Protein AF-A0A848WYS4-F1 (afdb_monomer_lite)

Radius of gyration: 28.56 Å; chains: 1; bounding box: 86×36×83 Å

Secondary structure (DSSP, 8-state):
-HHHHHHHHHHHHHHHHHHHHHHHHHHHHHHHHTT-SSS---GGGGGGGGGHHHHHHHHHHHHHHHHHHHHHHHHHHHHHTGGGS-HHHHHHHHHHHHIIIII-HHHHHHHHHHHHHHHHHHHHHHHHHHHHHHHHS-----HHHHHHHHHHHHHHHHHHHHHHHHHHHHHHHHHHHHHHHHHHHHHHHHHH---GGGTTHHHHTTTTTS----

Sequence (214 aa):
MESLRTETIEDVKILSQLNRLKITLVTGTAAVAFGLAPSTPVGDLSPLMLCLAPLVCLYCDCQYYHHLAKIFARAAFFRRFSDSMTDVQVAYEKFMREVRMSISPKLFSFETTAQLGSSVVLSIFVPLLGIPYMYLGQSQLSGRDKIWVAGILLGAVILGLVLTLTYFSKYSSSLKMLRDAESQRIGADSTVAVPESKSEEFANSNAESGEKAE

pLDDT: mean 84.67, std 12.65, range [50.59, 97.69]

Structure (mmCIF, N/CA/C/O backbone):
data_AF-A0A848WYS4-F1
#
_entry.id   AF-A0A848WYS4-F1
#
loop_
_atom_site.group_PDB
_atom_site.id
_atom_site.type_symbol
_atom_site.label_atom_id
_atom_site.label_alt_id
_atom_site.label_comp_id
_atom_site.label_asym_id
_atom_site.label_entity_id
_atom_site.label_seq_id
_atom_site.pdbx_PDB_ins_code
_atom_site.Cartn_x
_atom_site.Cartn_y
_atom_site.Cartn_z
_atom_site.occupancy
_atom_site.B_iso_or_equiv
_atom_site.auth_seq_id
_atom_site.auth_comp_id
_atom_site.auth_asym_id
_atom_site.auth_atom_id
_atom_site.pdbx_PDB_model_num
ATOM 1 N N . MET A 1 1 ? -6.657 9.517 29.288 1.00 69.62 1 MET A N 1
ATOM 2 C CA . MET A 1 1 ? -7.348 9.072 28.053 1.00 69.62 1 MET A CA 1
ATOM 3 C C . MET A 1 1 ? -7.048 9.934 26.837 1.00 69.62 1 MET A C 1
ATOM 5 O O . MET A 1 1 ? -6.952 9.390 25.745 1.00 69.62 1 MET A O 1
ATOM 9 N N . GLU A 1 2 ? -6.842 11.240 27.014 1.00 83.31 2 GLU A N 1
ATOM 10 C CA . GLU A 1 2 ? -6.391 12.131 25.936 1.00 83.31 2 GLU A CA 1
ATOM 11 C C . GLU A 1 2 ? -5.136 11.612 25.230 1.00 83.31 2 GLU A C 1
ATOM 13 O O . GLU A 1 2 ? -5.122 11.595 24.009 1.00 83.31 2 GLU A O 1
ATOM 18 N N . SER A 1 3 ? -4.166 11.061 25.972 1.00 84.62 3 SER A N 1
ATOM 19 C CA . SER A 1 3 ? -2.960 10.447 25.391 1.00 84.62 3 SER A CA 1
ATOM 20 C C . SER A 1 3 ? -3.270 9.403 24.302 1.00 84.62 3 SER A C 1
ATOM 22 O O . SER A 1 3 ? -2.818 9.529 23.172 1.00 84.62 3 SER A O 1
ATOM 24 N N . LEU A 1 4 ? -4.144 8.427 24.580 1.00 82.69 4 LEU A N 1
ATOM 25 C CA . LEU A 1 4 ? -4.500 7.372 23.617 1.00 82.69 4 LEU A CA 1
ATOM 26 C C . LEU A 1 4 ? -5.301 7.902 22.416 1.00 82.69 4 LEU A C 1
ATOM 28 O O . LEU A 1 4 ? -5.176 7.389 21.299 1.00 82.69 4 LEU A O 1
ATOM 32 N N . ARG A 1 5 ? -6.128 8.932 22.637 1.00 84.31 5 ARG A N 1
ATOM 33 C CA . ARG A 1 5 ? -6.828 9.630 21.552 1.00 84.31 5 ARG A CA 1
ATOM 34 C C . ARG A 1 5 ? -5.819 10.330 20.645 1.00 84.31 5 ARG A C 1
ATOM 36 O O . ARG A 1 5 ? -5.905 10.170 19.431 1.00 84.31 5 ARG A O 1
ATOM 43 N N . THR A 1 6 ? -4.869 11.056 21.227 1.00 92.94 6 THR A N 1
ATOM 44 C CA . THR A 1 6 ? -3.788 11.731 20.504 1.00 92.94 6 THR A CA 1
ATOM 45 C C . THR A 1 6 ? -2.965 10.729 19.706 1.00 92.94 6 THR A C 1
ATOM 47 O O . THR A 1 6 ? -2.830 10.902 18.501 1.00 92.94 6 THR A O 1
ATOM 50 N N . GLU A 1 7 ? -2.546 9.619 20.314 1.00 90.88 7 GLU A N 1
ATOM 51 C CA . GLU A 1 7 ? -1.817 8.556 19.614 1.00 90.88 7 GLU A CA 1
ATOM 52 C C . GLU A 1 7 ? -2.599 7.972 18.424 1.00 90.88 7 GLU A C 1
ATOM 54 O O . GLU A 1 7 ? -2.028 7.653 17.382 1.00 90.88 7 GLU A O 1
ATOM 59 N N . THR A 1 8 ? -3.919 7.817 18.557 1.00 90.50 8 THR A N 1
ATOM 60 C CA . THR A 1 8 ? -4.765 7.311 17.463 1.00 90.50 8 THR A CA 1
ATOM 61 C C . THR A 1 8 ? -4.880 8.332 16.333 1.00 90.50 8 THR A C 1
ATOM 63 O O . THR A 1 8 ? -4.797 7.964 15.163 1.00 90.50 8 THR A O 1
ATOM 66 N N . ILE A 1 9 ? -5.033 9.616 16.668 1.00 93.62 9 ILE A N 1
ATOM 67 C CA . ILE A 1 9 ? -5.040 10.712 15.689 1.00 93.62 9 ILE A CA 1
ATOM 68 C C . ILE A 1 9 ? -3.693 10.780 14.956 1.00 93.62 9 ILE A C 1
ATOM 70 O O . ILE A 1 9 ? -3.668 10.953 13.736 1.00 93.62 9 ILE A O 1
ATOM 74 N N . GLU A 1 10 ? -2.584 10.610 15.674 1.00 95.69 10 GLU A N 1
ATOM 75 C CA . GLU A 1 10 ? -1.240 10.570 15.098 1.00 95.69 10 GLU A CA 1
ATOM 76 C C . GLU A 1 10 ? -1.059 9.391 14.142 1.00 95.69 10 GLU A C 1
ATOM 78 O O . GLU A 1 10 ? -0.611 9.601 13.016 1.00 95.69 10 GLU A O 1
ATOM 83 N N . ASP A 1 11 ? -1.472 8.178 14.518 1.00 95.50 11 ASP A N 1
ATOM 84 C CA . ASP A 1 11 ? -1.374 7.024 13.619 1.00 95.50 11 ASP A CA 1
ATOM 85 C C . ASP A 1 11 ? -2.225 7.222 12.350 1.00 95.50 11 ASP A C 1
ATOM 87 O O . ASP A 1 11 ? -1.737 6.971 11.250 1.00 95.50 11 ASP A O 1
ATOM 91 N N . VAL A 1 12 ? -3.450 7.756 12.450 1.00 94.56 12 VAL A N 1
ATOM 92 C CA . VAL A 1 12 ? -4.284 8.067 11.267 1.00 94.56 12 VAL A CA 1
ATOM 93 C C . VAL A 1 12 ? -3.626 9.123 10.371 1.00 94.56 12 VAL A C 1
ATOM 95 O O . VAL A 1 12 ? -3.651 9.013 9.141 1.00 94.56 12 VAL A O 1
ATOM 98 N N . LYS A 1 13 ? -2.988 10.137 10.966 1.00 96.62 13 LYS A N 1
ATOM 99 C CA . LYS A 1 13 ? -2.216 11.138 10.220 1.00 96.62 13 LYS A CA 1
ATOM 100 C C . LYS A 1 13 ? -1.044 10.489 9.479 1.00 96.62 13 LYS A C 1
ATOM 102 O O . LYS A 1 13 ? -0.835 10.805 8.306 1.00 96.62 13 LYS A O 1
ATOM 107 N N . ILE A 1 14 ? -0.328 9.567 10.125 1.00 97.06 14 ILE A N 1
ATOM 108 C CA . ILE A 1 14 ? 0.778 8.817 9.518 1.00 97.06 14 ILE A CA 1
ATOM 109 C C . ILE A 1 14 ? 0.280 7.960 8.347 1.00 97.06 14 ILE A C 1
ATOM 111 O O . ILE A 1 14 ? 0.898 7.988 7.285 1.00 97.06 14 ILE A O 1
ATOM 115 N N . LEU A 1 15 ? -0.861 7.270 8.473 1.00 95.56 15 LEU A N 1
ATOM 116 C CA . LEU A 1 15 ? -1.443 6.478 7.375 1.00 95.56 15 LEU A CA 1
ATOM 117 C C . LEU A 1 15 ? -1.696 7.333 6.120 1.00 95.56 15 LEU A C 1
ATOM 119 O O . LEU A 1 15 ? -1.310 6.957 5.012 1.00 95.56 15 LEU A O 1
ATOM 123 N N . SER A 1 16 ? -2.275 8.526 6.290 1.00 95.31 16 SER A N 1
ATOM 124 C CA . SER A 1 16 ? -2.499 9.470 5.184 1.00 95.31 16 SER A CA 1
ATOM 125 C C . SER A 1 16 ? -1.186 9.972 4.565 1.00 95.31 16 SER A C 1
ATOM 127 O O . SER A 1 16 ? -1.057 10.062 3.339 1.00 95.31 16 SER A O 1
ATOM 129 N N . GLN A 1 17 ? -0.179 10.255 5.397 1.00 97.31 17 GLN A N 1
ATOM 130 C CA . GLN A 1 17 ? 1.151 10.661 4.937 1.00 97.31 17 GLN A CA 1
ATOM 131 C C . GLN A 1 17 ? 1.865 9.547 4.162 1.00 97.31 17 GLN A C 1
ATOM 133 O O . GLN A 1 17 ? 2.463 9.836 3.128 1.00 97.31 17 GLN A O 1
ATOM 138 N N . LEU A 1 18 ? 1.759 8.289 4.599 1.00 96.69 18 LEU A N 1
ATOM 139 C CA . LEU A 1 18 ? 2.347 7.134 3.915 1.00 96.69 18 LEU A CA 1
ATOM 140 C C . LEU A 1 18 ? 1.779 6.951 2.505 1.00 96.69 18 LEU A C 1
ATOM 142 O O . LEU A 1 18 ? 2.536 6.679 1.576 1.00 96.69 18 LEU A O 1
ATOM 146 N N . ASN A 1 19 ? 0.476 7.165 2.313 1.00 95.62 19 ASN A N 1
ATOM 147 C CA . ASN A 1 19 ? -0.144 7.056 0.989 1.00 95.62 19 ASN A CA 1
ATOM 148 C C . ASN A 1 19 ? 0.343 8.152 0.036 1.00 95.62 19 ASN A C 1
ATOM 150 O O . ASN A 1 19 ? 0.659 7.874 -1.121 1.00 95.62 19 ASN A O 1
ATOM 154 N N . ARG A 1 20 ? 0.478 9.388 0.530 1.00 96.81 20 ARG A N 1
ATOM 155 C CA . ARG A 1 20 ? 1.081 10.484 -0.245 1.00 96.81 20 ARG A CA 1
ATOM 156 C C . ARG A 1 20 ? 2.543 10.193 -0.570 1.00 96.81 20 ARG A C 1
ATOM 158 O O . ARG A 1 20 ? 2.953 10.363 -1.712 1.00 96.81 20 ARG A O 1
ATOM 165 N N . LEU A 1 21 ? 3.305 9.715 0.413 1.00 97.69 21 LEU A N 1
ATOM 166 C CA . LEU A 1 21 ? 4.714 9.372 0.251 1.00 97.69 21 LEU A CA 1
ATOM 167 C C . LEU A 1 21 ? 4.906 8.265 -0.790 1.00 97.69 21 LEU A C 1
ATOM 169 O O . LEU A 1 21 ? 5.778 8.400 -1.641 1.00 97.69 21 LEU A O 1
ATOM 173 N N . LYS A 1 22 ? 4.065 7.222 -0.777 1.00 97.50 22 LYS A N 1
ATOM 174 C CA . LYS A 1 22 ? 4.078 6.150 -1.783 1.00 97.50 22 LYS A CA 1
ATOM 175 C C . LYS A 1 22 ? 3.971 6.724 -3.193 1.00 97.50 22 LYS A C 1
ATOM 177 O O . LYS A 1 22 ? 4.814 6.429 -4.034 1.00 97.50 22 LYS A O 1
ATOM 182 N N . ILE A 1 23 ? 2.966 7.570 -3.435 1.00 97.19 23 ILE A N 1
ATOM 183 C CA . ILE A 1 23 ? 2.759 8.188 -4.750 1.00 97.19 23 ILE A CA 1
ATOM 184 C C . ILE A 1 23 ? 3.972 9.043 -5.120 1.00 97.19 23 ILE A C 1
ATOM 186 O O . ILE A 1 23 ? 4.514 8.850 -6.199 1.00 97.19 23 ILE A O 1
ATOM 190 N N . THR A 1 24 ? 4.444 9.919 -4.228 1.00 97.44 24 THR A N 1
ATOM 191 C CA . THR A 1 24 ? 5.602 10.794 -4.481 1.00 97.44 24 THR A CA 1
ATOM 192 C C . THR A 1 24 ? 6.880 10.017 -4.800 1.00 97.44 24 THR A C 1
ATOM 194 O O . THR A 1 24 ? 7.620 10.390 -5.706 1.00 97.44 24 THR A O 1
ATOM 197 N N . LEU A 1 2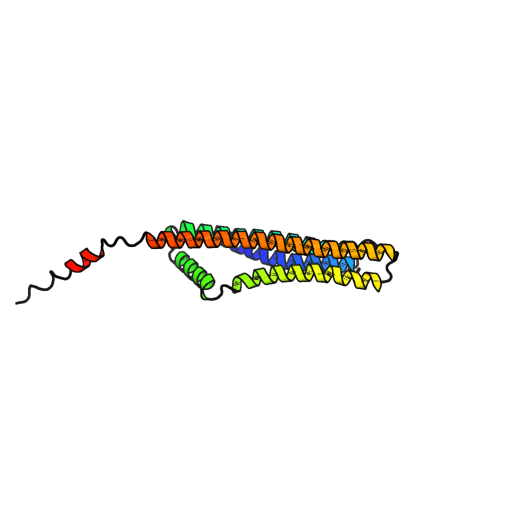5 ? 7.162 8.934 -4.075 1.00 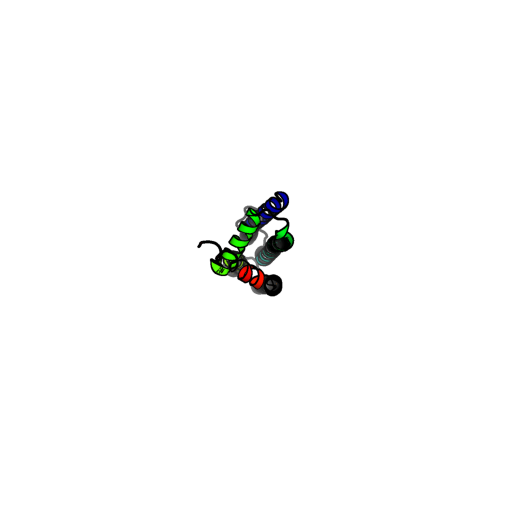97.38 25 LEU A N 1
ATOM 198 C CA . LEU A 1 25 ? 8.357 8.122 -4.305 1.00 97.38 25 LEU A CA 1
ATOM 199 C C . LEU A 1 25 ? 8.257 7.331 -5.613 1.00 97.38 25 LEU A C 1
ATOM 201 O O . LEU A 1 25 ? 9.227 7.260 -6.369 1.00 97.38 25 LEU A O 1
ATOM 205 N N . VAL A 1 26 ? 7.090 6.762 -5.919 1.00 96.94 26 VAL A N 1
ATOM 206 C CA . VAL A 1 26 ? 6.879 6.024 -7.171 1.00 96.94 26 VAL A CA 1
ATOM 207 C C . VAL A 1 26 ? 6.904 6.963 -8.382 1.00 96.94 26 VAL A C 1
ATOM 209 O O . VAL A 1 26 ? 7.537 6.653 -9.387 1.00 96.94 26 VAL A O 1
ATOM 212 N N . THR A 1 27 ? 6.282 8.141 -8.303 1.00 95.94 27 THR A N 1
ATOM 213 C CA . THR A 1 27 ? 6.346 9.128 -9.392 1.00 95.94 27 THR A CA 1
ATOM 214 C C . THR A 1 27 ? 7.742 9.718 -9.535 1.00 95.94 27 THR A C 1
ATOM 216 O O . THR A 1 27 ? 8.193 9.910 -10.659 1.00 95.94 27 THR A O 1
ATOM 219 N N . GLY A 1 28 ? 8.458 9.945 -8.431 1.00 94.69 28 GLY A N 1
ATOM 220 C CA . GLY A 1 28 ? 9.850 10.391 -8.450 1.00 94.69 28 GLY A CA 1
ATOM 221 C C . GLY A 1 28 ? 10.778 9.370 -9.110 1.00 94.69 28 GLY A C 1
ATOM 222 O O . GLY A 1 28 ? 11.539 9.723 -10.006 1.00 94.69 28 GLY A O 1
ATOM 223 N N . THR A 1 29 ? 10.673 8.093 -8.733 1.00 93.88 29 THR A N 1
ATOM 224 C CA . THR A 1 29 ? 11.453 7.010 -9.363 1.00 93.88 29 THR A CA 1
ATOM 225 C C . THR A 1 29 ? 11.126 6.861 -10.846 1.00 93.88 29 THR A C 1
ATOM 227 O O . THR A 1 29 ? 12.045 6.741 -11.653 1.00 93.88 29 THR A O 1
ATOM 230 N N . ALA A 1 30 ? 9.850 6.958 -11.232 1.00 93.69 30 ALA A N 1
ATOM 231 C CA . ALA A 1 30 ? 9.447 6.971 -12.635 1.00 93.69 30 ALA A CA 1
ATOM 232 C C . ALA A 1 30 ? 10.008 8.191 -13.389 1.00 93.69 30 ALA A C 1
ATOM 234 O O . ALA A 1 30 ? 10.595 8.034 -14.455 1.00 93.69 30 ALA A O 1
ATOM 235 N N . ALA A 1 31 ? 9.889 9.401 -12.839 1.00 93.06 31 ALA A N 1
ATOM 236 C CA . ALA A 1 31 ? 10.389 10.625 -13.466 1.00 93.06 31 ALA A CA 1
ATOM 237 C C . ALA A 1 31 ? 11.905 10.577 -13.697 1.00 93.06 31 ALA A C 1
ATOM 239 O O . ALA A 1 31 ? 12.379 10.977 -14.759 1.00 93.06 31 ALA A O 1
ATOM 240 N N . VAL A 1 32 ? 12.657 10.040 -12.734 1.00 91.38 32 VAL A N 1
ATOM 241 C CA . VAL A 1 32 ? 14.099 9.805 -12.870 1.00 91.38 32 VAL A CA 1
ATOM 242 C C . VAL A 1 32 ? 14.377 8.758 -13.952 1.00 91.38 32 VAL A C 1
ATOM 244 O O . VAL A 1 32 ? 15.192 9.004 -14.837 1.00 91.38 32 VAL A O 1
ATOM 247 N N . ALA A 1 33 ? 13.664 7.630 -13.935 1.00 91.69 33 ALA A N 1
ATOM 248 C CA . ALA A 1 33 ? 13.837 6.547 -14.903 1.00 91.69 33 ALA A CA 1
ATOM 249 C C . ALA A 1 33 ? 13.495 6.944 -16.353 1.00 91.69 33 ALA A C 1
ATOM 251 O O . ALA A 1 33 ? 14.089 6.422 -17.299 1.00 91.69 33 ALA A O 1
ATOM 252 N N . PHE A 1 34 ? 12.559 7.873 -16.539 1.00 89.75 34 PHE A N 1
ATOM 253 C CA . PHE A 1 34 ? 12.176 8.404 -17.849 1.00 89.75 34 PHE A CA 1
ATOM 254 C C . PHE A 1 34 ? 12.932 9.684 -18.234 1.00 89.75 34 PHE A C 1
ATOM 256 O O . PHE A 1 34 ? 12.648 10.256 -19.281 1.00 89.75 34 PHE A O 1
ATOM 263 N N . GLY A 1 35 ? 13.883 10.150 -17.415 1.00 88.38 35 GLY A N 1
ATOM 264 C CA . GLY A 1 35 ? 14.663 11.357 -17.709 1.00 88.38 35 GLY A CA 1
ATOM 265 C C . GLY A 1 35 ? 13.840 12.651 -17.713 1.00 88.38 35 GLY A C 1
ATOM 266 O O . GLY A 1 35 ? 14.227 13.620 -18.356 1.00 88.38 35 GLY A O 1
ATOM 267 N N . LEU A 1 36 ? 12.704 12.680 -17.010 1.00 87.00 36 LEU A N 1
ATOM 268 C CA . LEU A 1 36 ? 11.874 13.880 -16.837 1.00 87.00 36 LEU A CA 1
ATOM 269 C C . LEU A 1 36 ? 12.441 14.829 -15.771 1.00 87.00 36 LEU A C 1
ATOM 271 O O . LEU A 1 36 ? 12.025 15.983 -15.677 1.00 87.00 36 LEU A O 1
ATOM 275 N N . ALA A 1 37 ? 13.364 14.340 -14.940 1.00 83.31 37 ALA A N 1
ATOM 276 C CA . ALA A 1 37 ? 14.044 15.151 -13.944 1.00 83.31 37 ALA A CA 1
ATOM 277 C C . ALA A 1 37 ? 15.155 16.001 -14.600 1.00 83.31 37 ALA A C 1
ATOM 279 O O . ALA A 1 37 ? 15.908 15.477 -15.416 1.00 83.31 37 ALA A O 1
ATOM 280 N N . PRO A 1 38 ? 15.319 17.282 -14.215 1.00 73.88 38 PRO A N 1
ATOM 281 C CA . PRO A 1 38 ? 16.340 18.179 -14.776 1.00 73.88 38 PRO A CA 1
ATOM 282 C C . PRO A 1 38 ? 17.781 17.809 -14.377 1.00 73.88 38 PRO A C 1
ATOM 284 O O . PRO A 1 38 ? 18.735 18.420 -14.854 1.00 73.88 38 PRO A O 1
ATOM 287 N N . SER A 1 39 ? 17.950 16.842 -13.474 1.00 70.19 39 SER A N 1
ATOM 288 C CA . SER A 1 39 ? 19.242 16.288 -13.070 1.00 70.19 39 SER A CA 1
ATOM 289 C C . SER A 1 39 ? 19.857 15.417 -14.167 1.00 70.19 39 SER A C 1
ATOM 291 O O . SER A 1 39 ? 19.141 14.874 -15.005 1.00 70.19 39 SER A O 1
ATOM 293 N N . THR A 1 40 ? 21.181 15.244 -14.128 1.00 65.56 40 THR A N 1
ATOM 294 C CA . THR A 1 40 ? 21.937 14.381 -15.047 1.00 65.56 40 THR A CA 1
ATOM 295 C C . THR A 1 40 ? 21.219 13.046 -15.275 1.00 65.56 40 THR A C 1
ATOM 297 O O . THR A 1 40 ? 20.852 12.384 -14.299 1.00 65.56 40 THR A O 1
ATOM 300 N N . PRO A 1 41 ? 20.999 12.640 -16.540 1.00 63.00 41 PRO A N 1
ATOM 301 C CA . PRO A 1 41 ? 20.327 11.385 -16.835 1.00 63.00 41 PRO A CA 1
ATOM 302 C C . PRO A 1 41 ? 21.107 10.237 -16.193 1.00 63.00 41 PRO A C 1
ATOM 304 O O . PRO A 1 41 ? 22.334 10.201 -16.261 1.00 63.00 41 PRO A O 1
ATOM 307 N N . VAL A 1 42 ? 20.397 9.269 -15.607 1.00 69.81 42 VAL A N 1
ATOM 308 C CA . VAL A 1 42 ? 20.980 8.089 -14.927 1.00 69.81 42 VAL A CA 1
ATOM 309 C C . VAL A 1 42 ? 21.699 7.144 -15.919 1.00 69.81 42 VAL A C 1
ATOM 311 O O . VAL A 1 42 ? 22.171 6.068 -15.558 1.00 69.81 42 VAL A O 1
ATOM 314 N N . GLY A 1 43 ? 21.823 7.552 -17.186 1.00 77.75 43 GLY A N 1
ATOM 315 C CA . GLY A 1 43 ? 22.473 6.803 -18.251 1.00 77.75 43 GLY A CA 1
ATOM 316 C C . GLY A 1 43 ? 21.757 5.486 -18.527 1.00 77.75 43 GLY A C 1
ATOM 317 O O . GLY A 1 43 ? 20.534 5.382 -18.414 1.00 77.75 43 GLY A O 1
ATOM 318 N N . ASP A 1 44 ? 22.532 4.454 -18.845 1.00 78.56 44 ASP A N 1
ATOM 319 C CA . ASP A 1 44 ? 22.012 3.132 -19.211 1.00 78.56 44 ASP A CA 1
ATOM 320 C C . ASP A 1 44 ? 21.325 2.392 -18.048 1.00 78.56 44 ASP A C 1
ATOM 322 O O . ASP A 1 44 ? 20.587 1.432 -18.269 1.00 78.56 44 ASP A O 1
ATOM 326 N N . LEU A 1 45 ? 21.512 2.855 -16.805 1.00 78.31 45 LEU A N 1
ATOM 327 C CA . LEU A 1 45 ? 20.892 2.276 -15.607 1.00 78.31 45 LEU A CA 1
ATOM 328 C C . LEU A 1 45 ? 19.485 2.824 -15.328 1.00 78.31 45 LEU A C 1
ATOM 330 O O . LEU A 1 45 ? 18.817 2.357 -14.404 1.00 78.31 45 LEU A O 1
ATOM 334 N N . SER A 1 46 ? 19.005 3.780 -16.127 1.00 85.75 46 SER A N 1
ATOM 335 C CA . SER A 1 46 ? 17.681 4.393 -15.966 1.00 85.75 46 SER A CA 1
ATOM 336 C C . SER A 1 46 ? 16.531 3.377 -15.834 1.00 85.75 46 SER A C 1
ATOM 338 O O . SER A 1 46 ? 15.708 3.528 -14.930 1.00 85.75 46 SER A O 1
ATOM 340 N N . PRO A 1 47 ? 16.479 2.283 -16.626 1.00 85.50 47 PRO A N 1
ATOM 341 C CA . PRO A 1 47 ? 15.415 1.289 -16.493 1.00 85.50 47 PRO A CA 1
ATOM 342 C C . PRO A 1 47 ? 15.449 0.523 -15.166 1.00 85.50 47 PRO A C 1
ATOM 344 O O . PRO A 1 47 ? 14.401 0.151 -14.647 1.00 85.50 47 PRO A O 1
ATOM 347 N N . LEU A 1 48 ? 16.629 0.308 -14.571 1.00 87.44 48 LEU A N 1
ATOM 348 C CA . LEU A 1 48 ? 16.754 -0.417 -13.301 1.00 87.44 48 LEU A CA 1
ATOM 349 C C . LEU A 1 48 ? 16.108 0.347 -12.139 1.00 87.44 48 LEU A C 1
ATOM 351 O O . LEU A 1 48 ? 15.628 -0.279 -11.197 1.00 87.44 48 LEU A O 1
ATOM 355 N N . MET A 1 49 ? 16.005 1.676 -12.226 1.00 92.19 49 MET A N 1
ATOM 356 C CA . MET A 1 49 ? 15.284 2.481 -11.233 1.00 92.19 49 MET A CA 1
ATOM 357 C C . MET A 1 49 ? 13.794 2.126 -11.156 1.00 92.19 49 MET A C 1
ATOM 359 O O . MET A 1 49 ? 13.199 2.224 -10.084 1.00 92.19 49 MET A O 1
ATOM 363 N N . LEU A 1 50 ? 13.189 1.633 -12.243 1.00 93.56 50 LEU A N 1
ATOM 364 C CA . LEU A 1 50 ? 11.789 1.193 -12.240 1.00 93.56 50 LEU A CA 1
ATOM 365 C C . LEU A 1 50 ? 11.578 -0.058 -11.373 1.00 93.56 50 LEU A C 1
ATOM 367 O O . LEU A 1 50 ? 10.481 -0.261 -10.855 1.00 93.56 50 LEU A O 1
ATOM 371 N N . CYS A 1 51 ? 12.626 -0.857 -11.136 1.00 95.19 51 CYS A N 1
ATOM 372 C CA . CYS A 1 51 ? 12.568 -2.003 -10.222 1.00 95.19 51 CYS A CA 1
ATOM 373 C C . CYS A 1 51 ? 12.372 -1.578 -8.758 1.00 95.19 51 CYS A C 1
ATOM 375 O O . CYS A 1 51 ? 11.993 -2.402 -7.927 1.00 95.19 51 CYS A O 1
ATOM 377 N N . LEU A 1 52 ? 12.613 -0.305 -8.424 1.00 95.44 52 LEU A N 1
ATOM 378 C CA . LEU A 1 52 ? 12.374 0.219 -7.081 1.00 95.44 52 LEU A CA 1
ATOM 379 C C . LEU A 1 52 ? 10.888 0.459 -6.805 1.00 95.44 52 LEU A C 1
ATOM 381 O O . LEU A 1 52 ? 10.490 0.419 -5.644 1.00 95.44 52 LEU A O 1
ATOM 385 N N . ALA A 1 53 ? 10.051 0.670 -7.826 1.00 96.12 53 ALA A N 1
ATOM 386 C CA . ALA A 1 53 ? 8.639 0.994 -7.616 1.00 96.12 53 ALA A CA 1
ATOM 387 C C . ALA A 1 53 ? 7.880 -0.089 -6.813 1.00 96.12 53 ALA A C 1
ATOM 389 O O . ALA A 1 53 ? 7.232 0.274 -5.823 1.00 96.12 53 ALA A O 1
ATOM 390 N N . PRO A 1 54 ? 8.004 -1.401 -7.116 1.00 96.06 54 PRO A N 1
ATOM 391 C CA . PRO A 1 54 ? 7.403 -2.445 -6.285 1.00 96.06 54 PRO A CA 1
ATOM 392 C C . PRO A 1 54 ? 7.963 -2.494 -4.855 1.00 96.06 54 PRO A C 1
ATOM 394 O O . PRO A 1 54 ? 7.215 -2.738 -3.910 1.00 96.06 54 PRO A O 1
ATOM 397 N N . LEU A 1 55 ? 9.259 -2.215 -4.668 1.00 95.44 55 LEU A N 1
ATOM 398 C CA . LEU A 1 55 ? 9.893 -2.193 -3.342 1.00 95.44 55 LEU A CA 1
ATOM 399 C C . LEU A 1 55 ? 9.388 -1.029 -2.485 1.00 95.44 55 LEU A C 1
ATOM 401 O O . LEU A 1 55 ? 9.092 -1.216 -1.305 1.00 95.44 55 LEU A O 1
ATOM 405 N N . VAL A 1 56 ? 9.239 0.157 -3.080 1.00 97.12 56 VAL A N 1
ATOM 406 C CA . VAL A 1 56 ? 8.634 1.322 -2.422 1.00 97.12 56 VAL A CA 1
ATOM 407 C C . VAL A 1 56 ? 7.193 1.014 -2.021 1.00 97.12 56 VAL A C 1
ATOM 409 O O . VAL A 1 56 ? 6.810 1.282 -0.881 1.00 97.12 56 VAL A O 1
ATOM 412 N N . CYS A 1 57 ? 6.405 0.413 -2.920 1.00 97.31 57 CYS A N 1
ATOM 413 C CA . CYS A 1 57 ? 5.027 0.024 -2.618 1.00 97.31 57 CYS A CA 1
ATOM 414 C C . CYS A 1 57 ? 4.970 -0.952 -1.438 1.00 97.31 57 CYS A C 1
ATOM 416 O O . CYS A 1 57 ? 4.234 -0.703 -0.484 1.00 97.31 57 CYS A O 1
ATOM 418 N N . LEU A 1 58 ? 5.797 -2.002 -1.463 1.00 96.31 58 LEU A N 1
ATOM 419 C CA . LEU A 1 58 ? 5.887 -2.988 -0.388 1.00 96.31 58 LEU A CA 1
ATOM 420 C C . LEU A 1 58 ? 6.283 -2.349 0.950 1.00 96.31 58 LEU A C 1
ATOM 422 O O . LEU A 1 58 ? 5.667 -2.640 1.972 1.00 96.31 58 LEU A O 1
ATOM 426 N N . TYR A 1 59 ? 7.282 -1.463 0.962 1.00 97.12 59 TYR A N 1
ATOM 427 C CA . TYR A 1 59 ? 7.710 -0.770 2.178 1.00 97.12 59 TYR A CA 1
ATOM 428 C C . TYR A 1 59 ? 6.585 0.089 2.770 1.00 97.12 59 TYR A C 1
ATOM 430 O O . TYR A 1 59 ? 6.279 -0.028 3.960 1.00 97.12 59 TYR A O 1
ATOM 438 N N . CYS A 1 60 ? 5.936 0.913 1.943 1.00 97.50 60 CYS A N 1
ATOM 439 C CA . CYS A 1 60 ? 4.816 1.744 2.377 1.00 97.50 60 CYS A CA 1
ATOM 440 C C . CYS A 1 60 ? 3.635 0.900 2.876 1.00 97.50 60 CYS A C 1
ATOM 442 O O . CYS A 1 60 ? 3.009 1.275 3.866 1.00 97.50 60 CYS A O 1
ATOM 444 N N . ASP A 1 61 ? 3.350 -0.241 2.244 1.00 95.69 61 ASP A N 1
ATOM 445 C CA . ASP A 1 61 ? 2.299 -1.164 2.682 1.00 95.69 61 ASP A CA 1
ATOM 446 C C . ASP A 1 61 ? 2.615 -1.805 4.029 1.00 95.69 61 ASP A C 1
ATOM 448 O O . ASP A 1 61 ? 1.763 -1.819 4.914 1.00 95.69 61 ASP A O 1
ATOM 452 N N . CYS A 1 62 ? 3.846 -2.278 4.230 1.00 95.19 62 CYS A N 1
ATOM 453 C CA . CYS A 1 62 ? 4.285 -2.823 5.513 1.00 95.19 62 CYS A CA 1
ATOM 454 C C . CYS A 1 62 ? 4.108 -1.804 6.647 1.00 95.19 62 CYS A C 1
ATOM 456 O O . CYS A 1 62 ? 3.553 -2.139 7.694 1.00 95.19 62 CYS A O 1
ATOM 458 N N . GLN A 1 63 ? 4.531 -0.555 6.430 1.00 96.50 63 GLN A N 1
ATOM 459 C CA . GLN A 1 63 ? 4.351 0.518 7.413 1.00 96.50 63 GLN A CA 1
ATOM 460 C C . GLN A 1 63 ? 2.868 0.819 7.647 1.00 96.50 63 GLN A C 1
ATOM 462 O O . GLN A 1 63 ? 2.421 0.907 8.790 1.00 96.50 63 GLN A O 1
ATOM 467 N N . TYR A 1 64 ? 2.082 0.906 6.574 1.00 95.50 64 TYR A N 1
ATOM 468 C CA . TYR A 1 64 ? 0.646 1.153 6.651 1.00 95.50 64 TYR A CA 1
ATOM 469 C C . TYR A 1 64 ? -0.061 0.081 7.499 1.00 95.50 64 TYR A C 1
ATOM 471 O O . TYR A 1 64 ? -0.759 0.399 8.463 1.00 95.50 64 TYR A O 1
ATOM 479 N N . TYR A 1 65 ? 0.176 -1.200 7.213 1.00 93.25 65 TYR A N 1
ATOM 480 C CA . TYR A 1 65 ? -0.429 -2.306 7.956 1.00 93.25 65 TYR A CA 1
ATOM 481 C C . TYR A 1 65 ? 0.075 -2.403 9.398 1.00 93.25 65 TYR A C 1
ATOM 483 O O . TYR A 1 65 ? -0.694 -2.785 10.282 1.00 93.25 65 TYR A O 1
ATOM 491 N N . HIS A 1 66 ? 1.325 -2.020 9.665 1.00 93.94 66 HIS A N 1
ATOM 492 C CA . HIS A 1 66 ? 1.855 -1.937 11.023 1.00 93.94 66 HIS A CA 1
ATOM 493 C C . HIS A 1 66 ? 1.103 -0.895 11.867 1.00 93.94 66 HIS A C 1
ATOM 495 O O . HIS A 1 66 ? 0.617 -1.215 12.954 1.00 93.94 66 HIS A O 1
ATOM 501 N N . HIS A 1 67 ? 0.934 0.329 11.357 1.00 94.38 67 HIS A N 1
ATOM 502 C CA . HIS A 1 67 ? 0.166 1.371 12.049 1.00 94.38 67 HIS A CA 1
ATOM 503 C C . HIS A 1 67 ? -1.308 0.987 12.206 1.00 94.38 67 HIS A C 1
ATOM 505 O O . HIS A 1 67 ? -1.891 1.176 13.274 1.00 94.38 67 HIS A O 1
ATOM 511 N N . LEU A 1 68 ? -1.898 0.360 11.188 1.00 91.56 68 LEU A N 1
ATOM 512 C CA . LEU A 1 68 ? -3.273 -0.116 11.270 1.00 91.56 68 LEU A CA 1
ATOM 513 C C . LEU A 1 68 ? -3.433 -1.216 12.338 1.00 91.56 68 LEU A C 1
ATOM 515 O O . LEU A 1 68 ? -4.393 -1.199 13.107 1.00 91.56 68 LEU A O 1
ATOM 519 N N . ALA A 1 69 ? -2.465 -2.131 12.460 1.00 89.38 69 ALA A N 1
ATOM 520 C CA . ALA A 1 69 ? -2.439 -3.131 13.529 1.00 89.38 69 ALA A CA 1
ATOM 521 C C . ALA A 1 69 ? -2.353 -2.494 14.928 1.00 89.38 69 ALA A C 1
ATOM 523 O O . ALA A 1 69 ? -3.052 -2.943 15.837 1.00 89.38 69 ALA A O 1
ATOM 524 N N . LYS A 1 70 ? -1.565 -1.423 15.107 1.00 91.62 70 LYS A N 1
ATOM 525 C CA . LYS A 1 70 ? -1.510 -0.672 16.376 1.00 91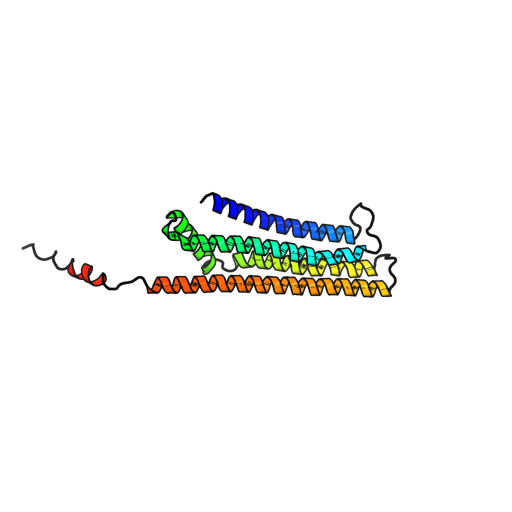.62 70 LYS A CA 1
ATOM 526 C C . LYS A 1 70 ? -2.870 -0.084 16.750 1.00 91.62 70 LYS A C 1
ATOM 528 O O . LYS A 1 70 ? -3.289 -0.217 17.898 1.00 91.62 70 LYS A O 1
ATOM 533 N N . ILE A 1 71 ? -3.581 0.513 15.790 1.00 90.88 71 ILE A N 1
ATOM 534 C CA . ILE A 1 71 ? -4.933 1.051 16.015 1.00 90.88 71 ILE A CA 1
ATOM 535 C C . ILE A 1 71 ? -5.877 -0.064 16.486 1.00 90.88 71 ILE A C 1
ATOM 537 O O . ILE A 1 71 ? -6.578 0.106 17.486 1.00 90.88 71 ILE A O 1
ATOM 541 N N . PHE A 1 72 ? -5.854 -1.228 15.828 1.00 86.56 72 PHE A N 1
ATOM 542 C CA . PHE A 1 72 ? -6.660 -2.378 16.247 1.00 86.56 72 PHE A CA 1
ATOM 543 C C . PHE A 1 72 ? -6.280 -2.898 17.636 1.00 86.56 72 PHE A C 1
ATOM 545 O O . PHE A 1 72 ? -7.168 -3.197 18.432 1.00 86.56 72 PHE A O 1
ATOM 552 N N . ALA A 1 73 ? -4.988 -2.960 17.963 1.00 86.88 73 ALA A N 1
ATOM 553 C CA . ALA A 1 73 ? -4.524 -3.374 19.284 1.00 86.88 73 ALA A CA 1
ATOM 554 C C . ALA A 1 73 ? -5.014 -2.425 20.392 1.00 86.88 73 ALA A C 1
ATOM 556 O O . ALA A 1 73 ? -5.478 -2.893 21.432 1.00 86.88 73 ALA A O 1
ATOM 557 N N . ARG A 1 74 ? -4.994 -1.103 20.164 1.00 87.25 74 ARG A N 1
ATOM 558 C CA . ARG A 1 74 ? -5.544 -0.124 21.121 1.00 87.25 74 ARG A CA 1
ATOM 559 C C . ARG A 1 74 ? -7.057 -0.242 21.267 1.00 87.25 74 ARG A C 1
ATOM 561 O O . ARG A 1 74 ? -7.558 -0.221 22.387 1.00 87.25 74 ARG A O 1
ATOM 568 N N . ALA A 1 75 ? -7.783 -0.411 20.163 1.00 84.88 75 ALA A N 1
ATOM 569 C CA . ALA A 1 75 ? -9.227 -0.638 20.208 1.00 84.88 75 ALA A CA 1
ATOM 570 C C . ALA A 1 75 ? -9.567 -1.910 21.005 1.00 84.88 75 ALA A C 1
ATOM 572 O O . ALA A 1 75 ? -10.464 -1.906 21.845 1.00 84.88 75 ALA A O 1
ATOM 573 N N . ALA A 1 76 ? -8.805 -2.988 20.797 1.00 83.19 76 ALA A N 1
ATOM 574 C CA . ALA A 1 76 ? -8.945 -4.217 21.567 1.00 83.19 76 ALA A CA 1
ATOM 575 C C . ALA A 1 76 ? -8.638 -3.997 23.055 1.00 83.19 76 ALA A C 1
ATOM 577 O O . ALA A 1 76 ? -9.387 -4.481 23.898 1.00 83.19 76 ALA A O 1
ATOM 578 N N . PHE A 1 77 ? -7.584 -3.246 23.390 1.00 84.81 77 PHE A N 1
ATOM 579 C CA . PHE A 1 77 ? -7.255 -2.890 24.772 1.00 84.81 77 PHE A CA 1
ATOM 580 C C . PHE A 1 77 ? -8.408 -2.146 25.451 1.00 84.81 77 PHE A C 1
ATOM 582 O O . PHE A 1 77 ? -8.851 -2.557 26.518 1.00 84.81 77 PHE A O 1
ATOM 589 N N . PHE A 1 78 ? -8.957 -1.117 24.809 1.00 82.00 78 PHE A N 1
ATOM 590 C CA . PHE A 1 78 ? -10.062 -0.334 25.358 1.00 82.00 78 PHE A CA 1
ATOM 591 C C . PHE A 1 78 ? -11.298 -1.173 25.681 1.00 82.00 78 PHE A C 1
ATOM 593 O O . PHE A 1 78 ? -11.895 -1.017 26.743 1.00 82.00 78 PHE A O 1
ATOM 600 N N . ARG A 1 79 ? -11.621 -2.140 24.824 1.00 79.25 79 ARG A N 1
ATOM 601 C CA . ARG A 1 79 ? -12.723 -3.079 25.060 1.00 79.25 79 ARG A CA 1
ATOM 602 C C . ARG A 1 79 ? -12.504 -3.983 26.268 1.00 79.25 79 ARG A C 1
ATOM 604 O O . ARG A 1 79 ? -13.476 -4.461 26.833 1.00 79.25 79 ARG A O 1
ATOM 611 N N . ARG A 1 80 ? -11.252 -4.246 26.661 1.00 79.56 80 ARG A N 1
ATOM 612 C CA . ARG A 1 80 ? -10.944 -5.065 27.847 1.00 79.56 80 ARG A CA 1
ATOM 613 C C . ARG A 1 80 ? -11.118 -4.314 29.163 1.00 79.56 80 ARG A C 1
ATOM 615 O O . ARG A 1 80 ? -11.224 -4.973 30.186 1.00 79.56 80 ARG A O 1
ATOM 622 N N . PHE A 1 81 ? -11.117 -2.985 29.134 1.00 80.88 81 PHE A N 1
ATOM 623 C CA . PHE A 1 81 ? -11.160 -2.132 30.323 1.00 80.88 81 PHE A CA 1
ATOM 624 C C . PHE A 1 81 ? -12.403 -1.229 30.337 1.00 80.88 81 PHE A C 1
ATOM 626 O O . PHE A 1 81 ? -12.386 -0.163 30.954 1.00 80.88 81 PHE A O 1
ATOM 633 N N . SER A 1 82 ? -13.483 -1.651 29.669 1.00 74.81 82 SER A N 1
ATOM 634 C CA . SER A 1 82 ? -14.740 -0.896 29.573 1.00 74.81 82 SER A CA 1
ATOM 635 C C . SER A 1 82 ? -15.334 -0.536 30.932 1.00 74.81 82 SER A C 1
ATOM 637 O O . SER A 1 82 ? -15.918 0.531 31.064 1.00 74.81 82 SER A O 1
ATOM 639 N N . ASP A 1 83 ? -15.124 -1.365 31.953 1.00 75.69 83 ASP A N 1
ATOM 640 C CA . ASP A 1 83 ? -15.686 -1.161 33.298 1.00 75.69 83 ASP A CA 1
ATOM 641 C C . ASP A 1 83 ? -15.055 0.034 34.029 1.00 75.69 83 ASP A C 1
ATOM 643 O O . ASP A 1 83 ? -15.597 0.549 35.000 1.00 75.69 83 ASP A O 1
ATOM 647 N N . SER A 1 84 ? -13.900 0.493 33.540 1.00 76.31 84 SER A N 1
ATOM 648 C CA . SER A 1 84 ? -13.192 1.678 34.035 1.00 76.31 84 SER A CA 1
ATOM 649 C C . SER A 1 84 ? -13.377 2.913 33.143 1.00 76.31 84 SER A C 1
ATOM 651 O O . SER A 1 84 ? -12.734 3.942 33.361 1.00 76.31 84 SER A O 1
ATOM 653 N N . MET A 1 85 ? -14.225 2.815 32.113 1.00 77.56 85 MET A N 1
ATOM 654 C CA . MET A 1 85 ? -14.521 3.907 31.189 1.00 77.56 85 MET A CA 1
ATOM 655 C C . MET A 1 85 ? -15.688 4.767 31.657 1.00 77.56 85 MET A C 1
ATOM 657 O O . MET A 1 85 ? -16.516 4.351 32.459 1.00 77.56 85 MET A O 1
ATOM 661 N N . THR A 1 86 ? -15.779 5.978 31.109 1.00 82.88 86 THR A N 1
ATOM 662 C CA . THR A 1 86 ? -16.967 6.814 31.299 1.00 82.88 86 THR A CA 1
ATOM 663 C C . THR A 1 86 ? -18.126 6.309 30.434 1.00 82.88 86 THR A C 1
ATOM 665 O O . THR A 1 86 ? -17.905 5.786 29.338 1.00 82.88 86 THR A O 1
ATOM 668 N N . ASP A 1 87 ? -19.371 6.526 30.869 1.00 83.12 87 ASP A N 1
ATOM 669 C CA . ASP A 1 87 ? -20.580 6.067 30.157 1.00 83.12 87 ASP A CA 1
ATOM 670 C C . ASP A 1 87 ? -20.617 6.490 28.678 1.00 83.12 87 ASP A C 1
ATOM 672 O O . ASP A 1 87 ? -21.007 5.724 27.795 1.00 83.12 87 ASP A O 1
ATOM 676 N N . VAL A 1 88 ? -20.136 7.702 28.381 1.00 81.38 88 VAL A N 1
ATOM 677 C CA . VAL A 1 88 ? -20.062 8.246 27.014 1.00 81.38 88 VAL A CA 1
ATOM 678 C C . VAL A 1 88 ? -19.148 7.407 26.113 1.00 81.38 88 VAL A C 1
ATOM 680 O O . VAL A 1 88 ? -19.416 7.243 24.924 1.00 81.38 88 VAL A O 1
ATOM 683 N N . GLN A 1 89 ? -18.068 6.850 26.656 1.00 79.69 89 GLN A N 1
ATOM 684 C CA . GLN A 1 89 ? -17.108 6.051 25.891 1.00 79.69 89 GLN A CA 1
ATOM 685 C C . GLN A 1 89 ? -17.623 4.646 25.632 1.00 79.69 89 GLN A C 1
ATOM 687 O O . GLN A 1 89 ? -17.451 4.131 24.529 1.00 79.69 89 GLN A O 1
ATOM 692 N N . VAL A 1 90 ? -18.304 4.060 26.617 1.00 81.06 90 VAL A N 1
ATOM 693 C CA . VAL A 1 90 ? -19.001 2.784 26.444 1.00 81.06 90 VAL A CA 1
ATOM 694 C C . VAL A 1 90 ? -20.065 2.921 25.352 1.00 81.06 90 VAL A C 1
ATOM 696 O O . VAL A 1 90 ? -20.131 2.086 24.447 1.00 81.06 90 VAL A O 1
ATOM 699 N N . ALA A 1 91 ? -20.838 4.012 25.370 1.00 82.50 91 ALA A N 1
ATOM 700 C CA . ALA A 1 91 ? -21.813 4.318 24.325 1.00 82.50 91 ALA A CA 1
ATOM 701 C C . ALA A 1 91 ? -21.153 4.484 22.944 1.00 82.50 91 ALA A C 1
ATOM 703 O O . ALA A 1 91 ? -21.634 3.918 21.961 1.00 82.50 91 ALA A O 1
ATOM 704 N N . TYR A 1 92 ? -20.022 5.192 22.865 1.00 81.75 92 TYR A N 1
ATOM 705 C CA . TYR A 1 92 ? -19.267 5.354 21.621 1.00 81.75 92 TYR A CA 1
ATOM 706 C C . TYR A 1 92 ? -18.712 4.027 21.079 1.00 81.75 92 TYR A C 1
ATOM 708 O O . TYR A 1 92 ? -18.870 3.743 19.893 1.00 81.75 92 TYR A O 1
ATOM 716 N N . GLU A 1 93 ? -18.098 3.181 21.912 1.00 81.31 93 GLU A N 1
ATOM 717 C CA . GLU A 1 93 ? -17.606 1.862 21.483 1.00 81.31 93 GLU A CA 1
ATOM 718 C C . GLU A 1 93 ? -18.750 0.957 21.017 1.00 81.31 93 GLU A C 1
ATOM 720 O O . GLU A 1 93 ? -18.609 0.258 20.009 1.00 81.31 93 GLU A O 1
ATOM 725 N N . LYS A 1 94 ? -19.906 1.001 21.694 1.00 83.19 94 LYS A N 1
ATOM 726 C CA . LYS A 1 94 ? -21.106 0.267 21.276 1.00 83.19 94 LYS A CA 1
ATOM 727 C C . LYS A 1 94 ? -21.600 0.745 19.910 1.00 83.19 94 LYS A C 1
ATOM 729 O O . LYS A 1 94 ? -21.813 -0.088 19.030 1.00 83.19 94 LYS A O 1
ATOM 734 N N . PHE A 1 95 ? -21.683 2.059 19.703 1.00 85.00 95 PHE A N 1
ATOM 735 C CA . PHE A 1 95 ? -22.027 2.653 18.410 1.00 85.00 95 PHE A CA 1
ATOM 736 C C . PHE A 1 95 ? -21.030 2.256 17.313 1.00 85.00 95 PHE A C 1
ATOM 738 O O . PHE A 1 95 ? -21.422 1.768 16.258 1.00 85.00 95 PHE A O 1
ATOM 745 N N . MET A 1 96 ? -19.724 2.386 17.559 1.00 82.88 96 MET A N 1
ATOM 746 C CA . MET A 1 96 ? -18.694 2.022 16.579 1.00 82.88 96 MET A CA 1
ATOM 747 C C . MET A 1 96 ? -18.702 0.530 16.251 1.00 82.88 96 MET A C 1
ATOM 749 O O . MET A 1 96 ? -18.440 0.138 15.111 1.00 82.88 96 MET A O 1
ATOM 753 N N . ARG A 1 97 ? -18.998 -0.321 17.236 1.00 81.56 97 ARG A N 1
ATOM 754 C CA . ARG A 1 97 ? -19.188 -1.758 17.036 1.00 81.56 97 ARG A CA 1
ATOM 755 C C . ARG A 1 97 ? -20.396 -2.027 16.142 1.00 81.56 97 ARG A C 1
ATOM 757 O O . ARG A 1 97 ? -20.273 -2.823 15.216 1.00 81.56 97 ARG A O 1
ATOM 764 N N . GLU A 1 98 ? -21.515 -1.359 16.389 1.00 81.69 98 GLU A N 1
ATOM 765 C CA . GLU A 1 98 ? -22.712 -1.464 15.558 1.00 81.69 98 GLU A CA 1
ATOM 766 C C . GLU A 1 98 ? -22.416 -1.018 14.124 1.00 81.69 98 GLU A C 1
ATOM 768 O O . GLU A 1 98 ? -22.572 -1.803 13.197 1.00 81.69 98 GLU A O 1
ATOM 773 N N . VAL A 1 99 ? -21.816 0.158 13.933 1.00 79.38 99 VAL A N 1
ATOM 774 C CA . VAL A 1 99 ? -21.418 0.646 12.603 1.00 79.38 99 VAL A CA 1
ATOM 775 C C . VAL A 1 99 ? -20.542 -0.367 11.853 1.00 79.38 99 VAL A C 1
ATOM 777 O O . VAL A 1 99 ? -20.751 -0.602 10.659 1.00 79.38 99 VAL A O 1
ATOM 780 N N . ARG A 1 100 ? -19.579 -0.997 12.542 1.00 79.12 100 ARG A N 1
ATOM 781 C CA . ARG A 1 100 ? -18.696 -2.021 11.955 1.00 79.12 100 ARG A CA 1
ATOM 782 C C . ARG A 1 100 ? -19.426 -3.311 11.583 1.00 79.12 100 ARG A C 1
ATOM 784 O O . ARG A 1 100 ? -19.033 -3.938 10.603 1.00 79.12 100 ARG A O 1
ATOM 791 N N . MET A 1 101 ? -20.419 -3.735 12.363 1.00 78.38 101 MET A N 1
ATOM 792 C CA . MET A 1 101 ? -21.088 -5.025 12.168 1.00 78.38 101 MET A CA 1
ATOM 793 C C . MET A 1 101 ? -22.333 -4.938 11.284 1.00 78.38 101 MET A C 1
ATOM 795 O O . MET A 1 101 ? -22.517 -5.802 10.431 1.00 78.38 101 MET A O 1
ATOM 799 N N . SER A 1 102 ? -23.173 -3.920 11.465 1.00 72.81 102 SER A N 1
ATOM 800 C CA . SER A 1 102 ? -24.490 -3.829 10.826 1.00 72.81 102 SER A CA 1
ATOM 801 C C . SER A 1 102 ? -24.536 -2.828 9.675 1.00 72.81 102 SER A C 1
ATOM 803 O O . SER A 1 102 ? -25.110 -3.134 8.634 1.00 72.81 102 SER A O 1
ATOM 805 N N . ILE A 1 103 ? -23.921 -1.651 9.824 1.00 69.81 103 ILE A N 1
ATOM 806 C CA . ILE A 1 103 ? -24.135 -0.548 8.872 1.00 69.81 103 ILE A CA 1
ATOM 807 C C . ILE A 1 103 ? -23.177 -0.630 7.686 1.00 69.81 103 ILE A C 1
ATOM 809 O O . ILE A 1 103 ? -23.601 -0.503 6.538 1.00 69.81 103 ILE A O 1
ATOM 813 N N . SER A 1 104 ? -21.875 -0.820 7.924 1.00 65.94 104 SER A N 1
ATOM 814 C CA . SER A 1 104 ? -20.911 -0.845 6.822 1.00 65.94 104 SER A CA 1
ATOM 815 C C . SER A 1 104 ? -19.650 -1.656 7.134 1.00 65.94 104 SER A C 1
ATOM 817 O O . SER A 1 104 ? -18.551 -1.102 7.249 1.00 65.94 104 SER A O 1
ATOM 819 N N . PRO A 1 105 ? -19.758 -2.998 7.182 1.00 65.94 105 PRO A N 1
ATOM 820 C CA . PRO A 1 105 ? -18.587 -3.872 7.286 1.00 65.94 105 PRO A CA 1
ATOM 821 C C . PRO A 1 105 ? -17.603 -3.659 6.124 1.00 65.94 105 PRO A C 1
ATOM 823 O O . PRO A 1 105 ? -16.403 -3.899 6.253 1.00 65.94 105 PRO A O 1
ATOM 826 N N . LYS A 1 106 ? -18.099 -3.152 4.987 1.00 74.19 106 LYS A N 1
ATOM 827 C CA . LYS A 1 106 ? -17.297 -2.864 3.797 1.00 74.19 106 LYS A CA 1
ATOM 828 C C . LYS A 1 106 ? -16.555 -1.526 3.858 1.00 74.19 106 LYS A C 1
ATOM 830 O O . LYS A 1 106 ? -15.575 -1.387 3.129 1.00 74.19 106 LYS A O 1
ATOM 835 N N . LEU A 1 107 ? -16.941 -0.577 4.718 1.00 73.88 107 LEU A N 1
ATOM 836 C CA . LEU A 1 107 ? -16.304 0.748 4.767 1.00 73.88 107 LEU A CA 1
ATOM 837 C C . LEU A 1 107 ? -14.805 0.640 5.070 1.00 73.88 107 LEU A C 1
ATOM 839 O O . LEU A 1 107 ? -13.978 1.204 4.364 1.00 73.88 107 LEU A O 1
ATOM 843 N N . PHE A 1 108 ? -14.452 -0.167 6.070 1.00 72.38 108 PHE A N 1
ATOM 844 C CA . PHE A 1 108 ? -13.058 -0.389 6.461 1.00 72.38 108 PHE A CA 1
ATOM 845 C C . PHE A 1 108 ? -12.306 -1.280 5.462 1.00 72.38 108 PHE A C 1
ATOM 847 O O . PHE A 1 108 ? -11.093 -1.158 5.291 1.00 72.38 108 PHE A O 1
ATOM 854 N N . SER A 1 109 ? -13.031 -2.143 4.741 1.00 80.50 109 SER A N 1
ATOM 855 C CA . SER A 1 109 ? -12.446 -2.934 3.656 1.00 80.50 109 SER A CA 1
ATOM 856 C C . SER A 1 109 ? -12.068 -2.076 2.450 1.00 80.50 109 SER A C 1
ATOM 858 O O . SER A 1 109 ? -11.124 -2.421 1.743 1.00 80.50 109 SER A O 1
ATOM 860 N N . PHE A 1 110 ? -12.761 -0.951 2.232 1.00 88.19 110 PHE A N 1
ATOM 861 C CA . PHE A 1 110 ? -12.496 -0.065 1.104 1.00 88.19 110 PHE A CA 1
ATOM 862 C C . PHE A 1 110 ? -11.102 0.547 1.198 1.00 88.19 110 PHE A C 1
ATOM 864 O O . PHE A 1 110 ? -10.355 0.476 0.231 1.00 88.19 110 PHE A O 1
ATOM 871 N N . GLU A 1 111 ? -10.716 1.064 2.365 1.00 88.75 111 GLU A N 1
ATOM 872 C CA . GLU A 1 111 ? -9.390 1.659 2.563 1.00 88.75 111 GLU A CA 1
ATOM 873 C C . GLU A 1 111 ? -8.272 0.634 2.331 1.00 88.75 111 GLU A C 1
ATOM 875 O O . GLU A 1 111 ? -7.324 0.879 1.588 1.00 88.75 111 GLU A O 1
ATOM 880 N N . THR A 1 112 ? -8.442 -0.568 2.883 1.00 89.69 112 THR A N 1
ATOM 881 C CA . THR A 1 112 ? -7.494 -1.674 2.712 1.00 89.69 112 THR A CA 1
ATOM 882 C C . THR A 1 112 ? -7.399 -2.127 1.250 1.00 89.69 112 THR A C 1
ATOM 884 O O . THR A 1 112 ? -6.308 -2.398 0.747 1.00 89.69 112 THR A O 1
ATOM 887 N N . THR A 1 113 ? -8.537 -2.189 0.554 1.00 91.38 113 THR A N 1
ATOM 888 C CA . THR A 1 113 ? -8.611 -2.574 -0.863 1.00 91.38 113 THR A CA 1
ATOM 889 C C . THR A 1 113 ? -8.016 -1.493 -1.756 1.00 91.38 113 THR A C 1
ATOM 891 O O . THR A 1 113 ? -7.290 -1.816 -2.689 1.00 91.38 113 THR A O 1
ATOM 894 N N . ALA A 1 114 ? -8.269 -0.218 -1.462 1.00 93.75 114 ALA A N 1
ATOM 895 C CA . ALA A 1 114 ? -7.670 0.909 -2.164 1.00 93.75 114 ALA A CA 1
ATOM 896 C C . ALA A 1 114 ? -6.149 0.919 -1.978 1.00 93.75 114 ALA A C 1
ATOM 898 O O . ALA A 1 114 ? -5.415 1.109 -2.948 1.00 93.75 114 ALA A O 1
ATOM 899 N N . GLN A 1 115 ? -5.669 0.629 -0.764 1.00 94.62 115 GLN A N 1
ATOM 900 C CA . GLN A 1 115 ? -4.242 0.528 -0.488 1.00 94.62 115 GLN A CA 1
ATOM 901 C C . GLN A 1 115 ? -3.591 -0.593 -1.299 1.00 94.62 115 GLN A C 1
ATOM 903 O O . GLN A 1 115 ? -2.638 -0.335 -2.037 1.00 94.62 115 GLN A O 1
ATOM 908 N N . LEU A 1 116 ? -4.148 -1.806 -1.237 1.00 95.06 116 LEU A N 1
ATOM 909 C CA . LEU A 1 116 ? -3.655 -2.954 -1.997 1.00 95.06 116 LEU A CA 1
ATOM 910 C C . LEU A 1 116 ? -3.729 -2.706 -3.510 1.00 95.06 116 LEU A C 1
ATOM 912 O O . LEU A 1 116 ? -2.766 -2.951 -4.232 1.00 95.06 116 LEU A O 1
ATOM 916 N N . GLY A 1 117 ? -4.856 -2.174 -3.984 1.00 96.25 117 GLY A N 1
ATOM 917 C CA . GLY A 1 117 ? -5.082 -1.839 -5.385 1.00 96.25 117 GLY A CA 1
ATOM 918 C C . GLY A 1 117 ? -4.069 -0.823 -5.901 1.00 96.25 117 GLY A C 1
ATOM 919 O O . GLY A 1 117 ? -3.498 -1.032 -6.968 1.00 96.25 117 GLY A O 1
ATOM 920 N N . SER A 1 118 ? -3.773 0.225 -5.124 1.00 96.56 118 SER A N 1
ATOM 921 C CA . SER A 1 118 ? -2.750 1.212 -5.486 1.00 96.56 118 SER A CA 1
ATOM 922 C C . SER A 1 118 ? -1.374 0.565 -5.656 1.00 96.56 118 SER A C 1
ATOM 924 O O . SER A 1 118 ? -0.700 0.828 -6.646 1.00 96.56 118 SER A O 1
ATOM 926 N N . SER A 1 119 ? -0.982 -0.341 -4.758 1.00 96.25 119 SER A N 1
ATOM 927 C CA . SER A 1 119 ? 0.303 -1.036 -4.841 1.00 96.25 119 SER A CA 1
ATOM 928 C C . SER A 1 119 ? 0.375 -1.995 -6.019 1.00 96.25 119 SER A C 1
ATOM 930 O O . SER A 1 119 ? 1.400 -2.035 -6.694 1.00 96.25 119 SER A O 1
ATOM 932 N N . VAL A 1 120 ? -0.702 -2.729 -6.315 1.00 96.44 120 VAL A N 1
ATOM 933 C CA . VAL A 1 120 ? -0.775 -3.610 -7.492 1.00 96.44 120 VAL A CA 1
ATOM 934 C C . VAL A 1 120 ? -0.654 -2.793 -8.775 1.00 96.44 120 VAL A C 1
ATOM 936 O O . VAL A 1 120 ? 0.187 -3.097 -9.620 1.00 96.44 120 VAL A O 1
ATOM 939 N N . VAL A 1 121 ? -1.446 -1.725 -8.903 1.00 97.50 121 VAL A N 1
ATOM 940 C CA . VAL A 1 121 ? -1.430 -0.857 -10.085 1.00 97.50 121 VAL A CA 1
ATOM 941 C C . VAL A 1 121 ? -0.057 -0.220 -10.260 1.00 97.50 121 VAL A C 1
ATOM 943 O O . VAL A 1 121 ? 0.517 -0.337 -11.335 1.00 97.50 121 VAL A O 1
ATOM 946 N N . LEU A 1 122 ? 0.509 0.397 -9.222 1.00 96.19 122 LEU A N 1
ATOM 947 C CA . LEU A 1 122 ? 1.808 1.069 -9.310 1.00 96.19 122 LEU A CA 1
ATOM 948 C C . LEU A 1 122 ? 2.963 0.091 -9.572 1.00 96.19 122 LEU A C 1
ATOM 950 O O . LEU A 1 122 ? 3.845 0.402 -10.372 1.00 96.19 122 LEU A O 1
ATOM 954 N N . SER A 1 123 ? 2.935 -1.099 -8.962 1.00 95.88 123 SER A N 1
ATOM 955 C CA . SER A 1 123 ? 3.968 -2.125 -9.165 1.00 95.88 123 SER A CA 1
ATOM 956 C C . SER A 1 123 ? 3.955 -2.702 -10.575 1.00 95.88 123 SER A C 1
ATOM 958 O O . SER A 1 123 ? 5.010 -3.083 -11.062 1.00 95.88 123 SER A O 1
ATOM 960 N N . ILE A 1 124 ? 2.794 -2.774 -11.235 1.00 96.06 124 ILE A N 1
ATOM 961 C CA . ILE A 1 124 ? 2.680 -3.269 -12.615 1.00 96.06 124 ILE A CA 1
ATOM 962 C C . ILE A 1 124 ? 2.932 -2.138 -13.609 1.00 96.06 124 ILE A C 1
ATOM 964 O O . ILE A 1 124 ? 3.747 -2.271 -14.517 1.00 96.06 124 ILE A O 1
ATOM 968 N N . PHE A 1 125 ? 2.223 -1.024 -13.447 1.00 95.88 125 PHE A N 1
ATOM 969 C CA . PHE A 1 125 ? 2.140 0.033 -14.446 1.00 95.88 125 PHE A CA 1
ATOM 970 C C . PHE A 1 125 ? 3.492 0.703 -14.694 1.00 95.88 125 PHE A C 1
ATOM 972 O O . PHE A 1 125 ? 3.881 0.885 -15.844 1.00 95.88 125 PHE A O 1
ATOM 979 N N . VAL A 1 126 ? 4.241 1.023 -13.635 1.00 94.06 126 VAL A N 1
ATOM 980 C CA . VAL A 1 126 ? 5.500 1.773 -13.760 1.00 94.06 126 VAL A CA 1
ATOM 981 C C . VAL A 1 126 ? 6.589 0.968 -14.488 1.00 94.06 126 VAL A C 1
ATOM 983 O O . VAL A 1 126 ? 7.120 1.474 -15.479 1.00 94.06 126 VAL A O 1
ATOM 986 N N . PRO A 1 127 ? 6.896 -0.290 -14.111 1.00 92.75 127 PRO A N 1
ATOM 987 C CA . PRO A 1 127 ? 7.849 -1.106 -14.866 1.00 92.75 127 PRO A CA 1
ATOM 988 C C . PRO A 1 127 ? 7.376 -1.431 -16.285 1.00 92.75 127 PRO A C 1
ATOM 990 O O . PRO A 1 127 ? 8.189 -1.462 -17.210 1.00 92.75 127 PRO A O 1
ATOM 993 N N . LEU A 1 128 ? 6.068 -1.634 -16.481 1.00 93.25 128 LEU A N 1
ATOM 994 C CA . LEU A 1 128 ? 5.510 -1.990 -17.786 1.00 93.25 128 LEU A CA 1
ATOM 995 C C . LEU A 1 128 ? 5.572 -0.827 -18.781 1.00 93.25 128 LEU A C 1
ATOM 997 O O . LEU A 1 128 ? 5.790 -1.079 -19.960 1.00 93.25 128 LEU A O 1
ATOM 1001 N N . LEU A 1 129 ? 5.485 0.428 -18.322 1.00 93.31 129 LEU A N 1
ATOM 1002 C CA . LEU A 1 129 ? 5.788 1.610 -19.142 1.00 93.31 129 LEU A CA 1
ATOM 1003 C C . LEU A 1 129 ? 7.277 1.725 -19.510 1.00 93.31 129 LEU A C 1
ATOM 1005 O O . LEU A 1 129 ? 7.613 2.297 -20.547 1.00 93.31 129 LEU A O 1
ATOM 1009 N N . GLY A 1 130 ? 8.172 1.153 -18.701 1.00 91.31 130 GLY A N 1
ATOM 1010 C CA . GLY A 1 130 ? 9.606 1.089 -18.994 1.00 91.31 130 GLY A CA 1
ATOM 1011 C C . GLY A 1 130 ? 9.935 0.281 -20.245 1.00 91.31 130 GLY A C 1
ATOM 1012 O O . GLY A 1 130 ? 10.827 0.652 -21.004 1.00 91.31 130 GLY A O 1
ATOM 1013 N N . ILE A 1 131 ? 9.183 -0.793 -20.498 1.00 91.12 131 ILE A N 1
ATOM 1014 C CA . ILE A 1 131 ? 9.398 -1.692 -21.637 1.00 91.12 131 ILE A CA 1
ATOM 1015 C C . ILE A 1 131 ? 9.260 -0.954 -22.984 1.00 91.12 131 ILE A C 1
ATOM 1017 O O . ILE A 1 131 ? 10.246 -0.906 -23.722 1.00 91.12 131 ILE A O 1
ATOM 1021 N N . PRO A 1 132 ? 8.113 -0.339 -23.342 1.00 91.56 132 PRO A N 1
ATOM 1022 C CA . PRO A 1 132 ? 7.986 0.376 -24.609 1.00 91.56 132 PRO A CA 1
ATOM 1023 C C . PRO A 1 132 ? 8.953 1.558 -24.691 1.00 91.56 132 PRO A C 1
ATOM 1025 O O . PRO A 1 132 ? 9.504 1.800 -25.761 1.00 91.56 132 PRO A O 1
ATOM 1028 N N . TYR A 1 133 ? 9.233 2.242 -23.576 1.00 89.81 133 TYR A N 1
ATOM 1029 C CA . TYR A 1 133 ? 10.227 3.316 -23.539 1.00 89.81 133 TYR A CA 1
ATOM 1030 C C . TYR A 1 133 ? 11.628 2.830 -23.947 1.00 89.81 133 TYR A C 1
ATOM 1032 O O . TYR A 1 133 ? 12.311 3.494 -24.720 1.00 89.81 133 TYR A O 1
ATOM 1040 N N . MET A 1 134 ? 12.040 1.636 -23.514 1.00 89.06 134 MET A N 1
ATOM 1041 C CA . MET A 1 134 ? 13.322 1.043 -23.913 1.00 89.06 134 MET A CA 1
ATOM 1042 C C . MET A 1 134 ? 13.389 0.646 -25.396 1.00 89.06 134 MET A C 1
ATOM 1044 O O . MET A 1 134 ? 14.460 0.744 -26.009 1.00 89.06 134 MET A O 1
ATOM 1048 N N . TYR A 1 135 ? 12.280 0.163 -25.964 1.00 88.88 135 TYR A N 1
ATOM 1049 C CA . TYR A 1 135 ? 12.222 -0.273 -27.364 1.00 88.88 135 TYR A CA 1
ATOM 1050 C C . TYR A 1 135 ? 12.069 0.891 -28.345 1.00 88.88 135 TYR A C 1
ATOM 1052 O O . TYR A 1 135 ? 12.672 0.854 -29.414 1.00 88.88 135 TYR A O 1
ATOM 1060 N N . LEU A 1 136 ? 11.285 1.908 -27.983 1.00 88.69 136 LEU A N 1
ATOM 1061 C CA . LEU A 1 136 ? 11.014 3.078 -28.822 1.00 88.69 136 LEU A CA 1
ATOM 1062 C C . LEU A 1 136 ? 12.050 4.191 -28.634 1.00 88.69 136 LEU A C 1
ATOM 1064 O O . LEU A 1 136 ? 12.286 4.972 -29.552 1.00 88.69 136 LEU A O 1
ATOM 1068 N N . GLY A 1 137 ? 12.663 4.283 -27.453 1.00 78.88 137 GLY A N 1
ATOM 1069 C CA . GLY A 1 137 ? 13.696 5.270 -27.161 1.00 78.88 137 GLY A CA 1
ATOM 1070 C C . GLY A 1 137 ? 15.032 4.945 -27.831 1.00 78.88 137 GLY A C 1
ATOM 1071 O O . GLY A 1 137 ? 15.367 3.780 -28.062 1.00 78.88 137 GLY A O 1
ATOM 1072 N N . GLN A 1 138 ? 15.841 5.983 -28.075 1.00 69.62 138 GLN A N 1
ATOM 1073 C CA . GLN A 1 138 ? 17.238 5.886 -28.530 1.00 69.62 138 GLN A CA 1
ATOM 1074 C C . GLN A 1 138 ? 18.169 5.358 -27.419 1.00 69.62 138 GLN A C 1
ATOM 1076 O O . GLN A 1 138 ? 19.195 5.955 -27.100 1.00 69.62 138 GLN A O 1
ATOM 1081 N N . SER A 1 139 ? 17.802 4.249 -26.779 1.00 74.94 139 SER A N 1
ATOM 1082 C CA . SER A 1 139 ? 18.687 3.585 -25.829 1.00 74.94 139 SER A CA 1
ATOM 1083 C C . SER A 1 139 ? 19.912 3.034 -26.567 1.00 74.94 139 SER A C 1
ATOM 1085 O O . SER A 1 139 ? 19.773 2.362 -27.590 1.00 74.94 139 SER A O 1
ATOM 1087 N N . GLN A 1 140 ? 21.105 3.299 -26.027 1.00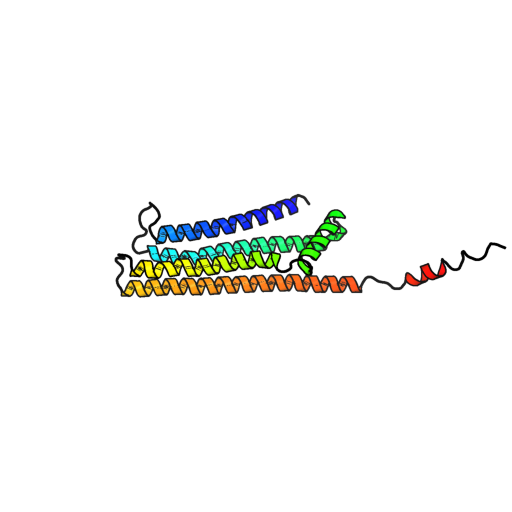 84.75 140 GLN A N 1
ATOM 1088 C CA . GLN A 1 140 ? 22.391 2.782 -26.528 1.00 84.75 140 GLN A CA 1
ATOM 1089 C C . GLN A 1 140 ? 22.589 1.283 -26.217 1.00 84.75 140 GLN A C 1
ATOM 1091 O O . GLN A 1 140 ? 23.581 0.678 -26.614 1.00 84.75 140 GLN A O 1
ATOM 1096 N N . LEU A 1 141 ? 21.634 0.669 -25.509 1.00 85.81 141 LEU A N 1
ATOM 1097 C CA . LEU A 1 141 ? 21.656 -0.739 -25.121 1.00 85.81 141 LEU A CA 1
ATOM 1098 C C . LEU A 1 141 ? 21.585 -1.662 -26.344 1.00 85.81 141 LEU A C 1
ATOM 1100 O O . LEU A 1 141 ? 20.718 -1.510 -27.212 1.00 85.81 141 LEU A O 1
ATOM 1104 N N . SER A 1 142 ? 22.441 -2.687 -26.360 1.00 90.38 142 SER A N 1
ATOM 1105 C CA . SER A 1 142 ? 22.368 -3.769 -27.343 1.00 90.38 142 SER A CA 1
ATOM 1106 C C . SER A 1 142 ? 21.033 -4.512 -27.234 1.00 90.38 142 SER A C 1
ATOM 1108 O O . SER A 1 142 ? 20.447 -4.617 -26.155 1.00 90.38 142 SER A O 1
ATOM 1110 N N . GLY A 1 143 ? 20.543 -5.084 -28.340 1.00 90.44 143 GLY A N 1
ATOM 1111 C CA . GLY A 1 143 ? 19.273 -5.823 -28.357 1.00 90.44 143 GLY A CA 1
ATOM 1112 C C . GLY A 1 143 ? 19.222 -6.964 -27.332 1.00 90.44 143 GLY A C 1
ATOM 1113 O O . GLY A 1 143 ? 18.186 -7.188 -26.708 1.00 90.44 143 GLY A O 1
ATOM 1114 N N . ARG A 1 144 ? 20.359 -7.630 -27.087 1.00 92.81 144 ARG A N 1
ATOM 1115 C CA . ARG A 1 144 ? 20.483 -8.656 -26.042 1.00 92.81 144 ARG A CA 1
ATOM 1116 C C . ARG A 1 144 ? 20.268 -8.071 -24.642 1.00 92.81 144 ARG A C 1
ATOM 1118 O O . ARG A 1 144 ? 19.550 -8.672 -23.848 1.00 92.81 144 ARG A O 1
ATOM 1125 N N . ASP A 1 145 ? 20.834 -6.904 -24.352 1.00 91.25 145 ASP A N 1
ATOM 1126 C CA . ASP A 1 145 ? 20.733 -6.267 -23.034 1.00 91.25 145 ASP A CA 1
ATOM 1127 C C . ASP A 1 145 ? 19.310 -5.768 -22.764 1.00 91.25 145 ASP A C 1
ATOM 1129 O O . ASP A 1 145 ? 18.813 -5.890 -21.644 1.00 91.25 145 ASP A O 1
ATOM 1133 N N . LYS A 1 146 ? 18.596 -5.310 -23.804 1.00 91.31 146 LYS A N 1
ATOM 1134 C CA . LYS A 1 146 ? 17.175 -4.935 -23.699 1.00 91.31 146 LYS A CA 1
ATOM 1135 C C . LYS A 1 146 ? 16.307 -6.100 -23.217 1.00 91.31 146 LYS A C 1
ATOM 1137 O O . LYS A 1 146 ? 15.459 -5.901 -22.349 1.00 91.31 146 LYS A O 1
ATOM 1142 N N . ILE A 1 147 ? 16.538 -7.309 -23.736 1.00 93.88 147 ILE A N 1
ATOM 1143 C CA . ILE A 1 147 ? 15.804 -8.518 -23.324 1.00 93.88 147 ILE A CA 1
ATOM 1144 C C . ILE A 1 147 ? 16.102 -8.855 -21.859 1.00 93.88 147 ILE A C 1
ATOM 1146 O O . ILE A 1 147 ? 15.176 -9.124 -21.094 1.00 93.88 147 ILE A O 1
ATOM 1150 N N . TRP A 1 148 ? 17.373 -8.797 -21.449 1.00 94.88 148 TRP A N 1
ATOM 1151 C CA . TRP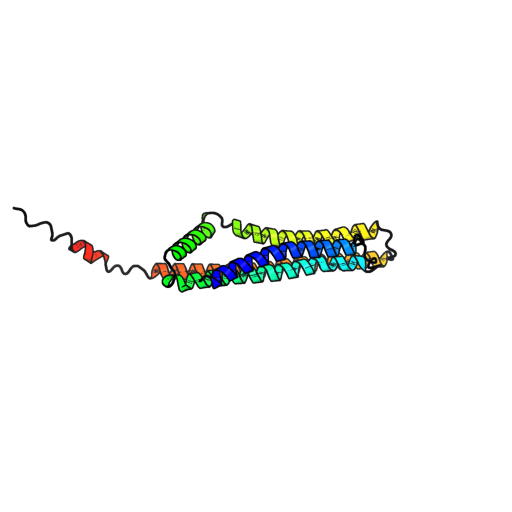 A 1 148 ? 17.767 -9.050 -20.061 1.00 94.88 148 TRP A CA 1
ATOM 1152 C C . TRP A 1 148 ? 17.131 -8.058 -19.088 1.00 94.88 148 TRP A C 1
ATOM 1154 O O . TRP A 1 148 ? 16.536 -8.472 -18.094 1.00 94.88 148 TRP A O 1
ATOM 1164 N N . VAL A 1 149 ? 17.195 -6.761 -19.387 1.00 92.50 149 VAL A N 1
ATOM 1165 C CA . VAL A 1 149 ? 16.598 -5.719 -18.541 1.00 92.50 149 VAL A CA 1
ATOM 1166 C C . VAL A 1 149 ? 15.075 -5.852 -18.485 1.00 92.50 149 VAL A C 1
ATOM 1168 O O . VAL A 1 149 ? 14.504 -5.755 -17.401 1.00 92.50 149 VAL A O 1
ATOM 1171 N N . ALA A 1 150 ? 14.407 -6.152 -19.604 1.00 93.69 150 ALA A N 1
ATOM 1172 C CA . ALA A 1 150 ? 12.971 -6.436 -19.604 1.00 93.69 150 ALA A CA 1
ATOM 1173 C C . ALA A 1 150 ? 12.627 -7.654 -18.727 1.00 93.69 150 ALA A C 1
ATOM 1175 O O . ALA A 1 150 ? 11.657 -7.615 -17.969 1.00 93.69 150 ALA A O 1
ATOM 1176 N N . GLY A 1 151 ? 13.448 -8.708 -18.771 1.00 95.50 151 GLY A N 1
ATOM 1177 C CA . GLY A 1 151 ? 13.321 -9.869 -17.891 1.00 95.50 151 GLY A CA 1
ATOM 1178 C C . GLY A 1 151 ? 13.463 -9.509 -16.409 1.00 95.50 151 GLY A C 1
ATOM 1179 O O . GLY A 1 151 ? 12.654 -9.951 -15.596 1.00 95.50 151 GLY A O 1
ATOM 1180 N N . ILE A 1 152 ? 14.434 -8.659 -16.059 1.00 94.94 152 ILE A N 1
ATOM 1181 C CA . ILE A 1 152 ? 14.626 -8.162 -14.686 1.00 94.94 152 ILE A CA 1
ATOM 1182 C C . ILE A 1 152 ? 13.416 -7.341 -14.229 1.00 94.94 152 ILE A C 1
ATOM 1184 O O . ILE A 1 152 ? 12.920 -7.559 -13.125 1.00 94.94 152 ILE A O 1
ATOM 1188 N N . LEU A 1 153 ? 12.903 -6.445 -15.077 1.00 94.62 153 LEU A N 1
ATOM 1189 C CA . LEU A 1 153 ? 11.716 -5.642 -14.776 1.00 94.62 153 LEU A CA 1
ATOM 1190 C C . LEU A 1 153 ? 10.496 -6.523 -14.502 1.00 94.62 153 LEU A C 1
ATOM 1192 O O . LEU A 1 153 ? 9.834 -6.353 -13.480 1.00 94.62 153 LEU A O 1
ATOM 1196 N N . LEU A 1 154 ? 10.224 -7.499 -15.371 1.00 96.00 154 LEU A N 1
ATOM 1197 C CA . LEU A 1 154 ? 9.127 -8.450 -15.176 1.00 96.00 154 LEU A CA 1
ATOM 1198 C C . LEU A 1 154 ? 9.322 -9.288 -13.908 1.00 96.00 154 LEU A C 1
ATOM 12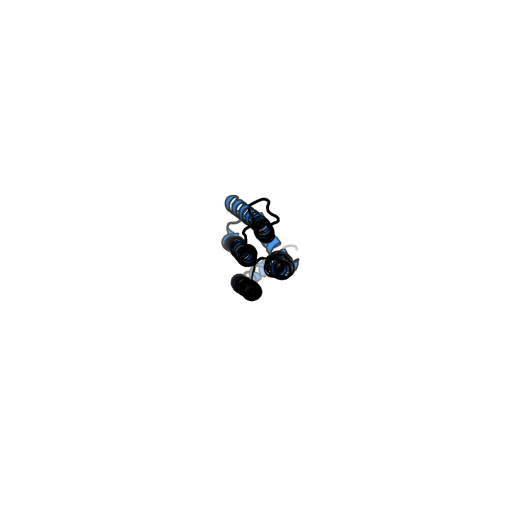00 O O . LEU A 1 154 ? 8.375 -9.478 -13.145 1.00 96.00 154 LEU A O 1
ATOM 1204 N N . GLY A 1 155 ? 10.551 -9.738 -13.645 1.00 95.88 155 GLY A N 1
ATOM 1205 C CA . GLY A 1 155 ? 10.902 -10.442 -12.415 1.00 95.88 155 GLY A CA 1
ATOM 1206 C C . GLY A 1 155 ? 10.623 -9.604 -11.166 1.00 95.88 155 GLY A C 1
ATOM 1207 O O . GLY A 1 155 ? 10.026 -10.107 -10.216 1.00 95.88 155 GLY A O 1
ATOM 1208 N N . ALA A 1 156 ? 10.976 -8.316 -11.184 1.00 95.56 156 ALA A N 1
ATOM 1209 C CA . ALA A 1 156 ? 10.710 -7.386 -10.090 1.00 95.56 156 ALA A CA 1
ATOM 1210 C C . ALA A 1 156 ? 9.205 -7.150 -9.873 1.00 95.56 156 ALA A C 1
ATOM 1212 O O . ALA A 1 156 ? 8.757 -7.125 -8.726 1.00 95.56 156 ALA A O 1
ATOM 1213 N N . VAL A 1 157 ? 8.413 -7.038 -10.948 1.00 95.69 157 VAL A N 1
ATOM 1214 C CA . VAL A 1 157 ? 6.943 -6.934 -10.872 1.00 95.69 157 VAL A CA 1
ATOM 1215 C C . VAL A 1 157 ? 6.354 -8.177 -10.210 1.00 95.69 157 VAL A C 1
ATOM 1217 O O . VAL A 1 157 ? 5.600 -8.061 -9.245 1.00 95.69 157 VAL A O 1
ATOM 1220 N N . ILE A 1 158 ? 6.711 -9.369 -10.701 1.00 97.06 158 ILE A N 1
ATOM 1221 C CA . ILE A 1 158 ? 6.195 -10.640 -10.179 1.00 97.06 158 ILE A CA 1
ATOM 1222 C C . ILE A 1 158 ? 6.576 -10.794 -8.707 1.00 97.06 158 ILE A C 1
ATOM 1224 O O . ILE A 1 158 ? 5.711 -11.068 -7.875 1.00 97.06 158 ILE A O 1
ATOM 1228 N N . LEU A 1 159 ? 7.849 -10.570 -8.371 1.00 96.31 159 LEU A N 1
ATOM 1229 C CA . LEU A 1 159 ? 8.333 -10.655 -6.997 1.00 96.31 159 LEU A CA 1
ATOM 1230 C C . LEU A 1 159 ? 7.600 -9.665 -6.084 1.00 96.31 159 LEU A C 1
ATOM 1232 O O . LEU A 1 159 ? 7.130 -10.054 -5.017 1.00 96.31 159 LEU A O 1
ATOM 1236 N N . GLY A 1 160 ? 7.456 -8.410 -6.515 1.00 94.56 160 GLY A N 1
ATOM 1237 C CA . GLY A 1 160 ? 6.732 -7.382 -5.774 1.00 94.56 160 GLY A CA 1
ATOM 1238 C C . GLY A 1 160 ? 5.280 -7.772 -5.505 1.00 94.56 160 GLY A C 1
ATOM 1239 O O . GLY A 1 160 ? 4.842 -7.736 -4.358 1.00 94.56 160 GLY A O 1
ATOM 1240 N N . LEU A 1 161 ? 4.555 -8.238 -6.527 1.00 96.12 161 LEU A N 1
ATOM 1241 C CA . LEU A 1 161 ? 3.170 -8.696 -6.384 1.00 96.12 161 LEU A CA 1
ATOM 1242 C C . LEU A 1 161 ? 3.049 -9.880 -5.421 1.00 96.12 161 LEU A C 1
ATOM 1244 O O . LEU A 1 161 ? 2.189 -9.862 -4.540 1.00 96.12 161 LEU A O 1
ATOM 1248 N N . VAL A 1 162 ? 3.913 -10.890 -5.553 1.00 97.31 162 VAL A N 1
ATOM 1249 C CA . VAL A 1 162 ? 3.918 -12.058 -4.660 1.00 97.31 162 VAL A CA 1
ATOM 1250 C C . VAL A 1 162 ? 4.148 -11.625 -3.215 1.00 97.31 162 VAL A C 1
ATOM 1252 O O . VAL A 1 162 ? 3.421 -12.069 -2.322 1.00 97.31 162 VAL A O 1
ATOM 1255 N N . LEU A 1 163 ? 5.113 -10.735 -2.969 1.00 95.81 163 LEU A N 1
ATOM 1256 C CA . LEU A 1 163 ? 5.412 -10.239 -1.626 1.00 95.81 163 LEU A CA 1
ATOM 1257 C C . LEU A 1 163 ? 4.256 -9.417 -1.050 1.00 95.81 163 LEU A C 1
ATOM 1259 O O . LEU A 1 163 ? 3.838 -9.687 0.077 1.00 95.81 163 LEU A O 1
ATOM 1263 N N . THR A 1 164 ? 3.692 -8.480 -1.815 1.00 93.94 164 THR A N 1
ATOM 1264 C CA . THR A 1 164 ? 2.549 -7.663 -1.385 1.00 93.94 164 THR A CA 1
ATOM 1265 C C . THR A 1 164 ? 1.335 -8.534 -1.057 1.00 93.94 164 THR A C 1
ATOM 1267 O O . THR A 1 164 ? 0.746 -8.386 0.015 1.00 93.94 164 THR A O 1
ATOM 1270 N N . LEU A 1 165 ? 0.989 -9.498 -1.916 1.00 94.75 165 LEU A N 1
ATOM 1271 C CA . LEU A 1 165 ? -0.136 -10.412 -1.683 1.00 94.75 165 LEU A CA 1
ATOM 1272 C C . LEU A 1 165 ? 0.107 -11.341 -0.490 1.00 94.75 165 LEU A C 1
ATOM 1274 O O . LEU A 1 165 ? -0.804 -11.570 0.310 1.00 94.75 165 LEU A O 1
ATOM 1278 N N . THR A 1 166 ? 1.329 -11.854 -0.329 1.00 95.44 166 THR A N 1
ATOM 1279 C CA . THR A 1 166 ? 1.693 -12.712 0.810 1.00 95.44 166 THR A CA 1
ATOM 1280 C C . THR A 1 166 ? 1.609 -11.939 2.121 1.00 95.44 166 THR A C 1
ATOM 1282 O O . THR A 1 166 ? 1.052 -12.437 3.102 1.00 95.44 166 THR A O 1
ATOM 1285 N N . TYR A 1 167 ? 2.131 -10.712 2.148 1.00 92.56 167 TYR A N 1
ATOM 1286 C CA . TYR A 1 167 ? 2.093 -9.862 3.331 1.00 92.56 167 TYR A CA 1
ATOM 1287 C C . TYR A 1 167 ? 0.657 -9.478 3.693 1.00 92.56 167 TYR A C 1
ATOM 1289 O O . TYR A 1 167 ? 0.245 -9.639 4.843 1.00 92.56 167 TYR A O 1
ATOM 1297 N N . PHE A 1 168 ? -0.136 -9.070 2.701 1.00 92.25 168 PHE A N 1
ATOM 1298 C CA . PHE A 1 168 ? -1.555 -8.787 2.883 1.00 92.25 168 PHE A CA 1
ATOM 1299 C C . PHE A 1 168 ? -2.324 -10.002 3.417 1.00 92.25 168 PHE A C 1
ATOM 1301 O O . PHE A 1 168 ? -3.122 -9.876 4.345 1.00 92.25 168 PHE A O 1
ATOM 1308 N N . SER A 1 169 ? -2.045 -11.195 2.888 1.00 93.12 169 SER A N 1
ATOM 1309 C CA . SER A 1 169 ? -2.674 -12.437 3.348 1.00 93.12 169 SER A CA 1
ATOM 1310 C C . SER A 1 169 ? -2.333 -12.736 4.807 1.00 93.12 169 SER A C 1
ATOM 1312 O O . SER A 1 169 ? -3.227 -13.045 5.593 1.00 93.12 169 SER A O 1
ATOM 1314 N N . LYS A 1 170 ? -1.061 -12.583 5.205 1.00 92.25 170 LYS A N 1
ATOM 1315 C CA . LYS A 1 170 ? -0.639 -12.729 6.608 1.00 92.25 170 LYS A CA 1
ATOM 1316 C C . LYS A 1 170 ? -1.341 -11.718 7.514 1.00 92.25 170 LYS A C 1
ATOM 1318 O O . LYS A 1 170 ? -1.872 -12.103 8.551 1.00 92.25 170 LYS A O 1
ATOM 1323 N N . TYR A 1 171 ? -1.391 -10.453 7.103 1.00 89.00 171 TYR A N 1
ATOM 1324 C CA . TYR A 1 171 ? -2.089 -9.397 7.833 1.00 89.00 171 TYR A CA 1
ATOM 1325 C C . TYR A 1 171 ? -3.588 -9.701 8.003 1.00 89.00 171 TYR A C 1
ATOM 1327 O O . TYR A 1 171 ? -4.113 -9.651 9.116 1.00 89.00 171 TYR A O 1
ATOM 1335 N N . SER A 1 172 ? -4.266 -10.086 6.918 1.00 87.31 172 SER A N 1
ATOM 1336 C CA . SER A 1 172 ? -5.689 -10.438 6.927 1.00 87.31 172 SER A CA 1
ATOM 1337 C C . SER A 1 172 ? -5.978 -11.627 7.845 1.00 87.31 172 SER A C 1
ATOM 1339 O O . SER A 1 172 ? -6.940 -11.590 8.612 1.00 87.31 172 SER A O 1
ATOM 1341 N N . SER A 1 173 ? -5.129 -12.657 7.821 1.00 90.81 173 SER A N 1
ATOM 1342 C CA . SER A 1 173 ? -5.246 -13.809 8.720 1.00 90.81 173 SER A CA 1
ATOM 1343 C C . SER A 1 173 ? -5.100 -13.410 10.188 1.00 90.81 173 SER A C 1
ATOM 1345 O O . SER A 1 173 ? -5.935 -13.800 11.001 1.00 90.81 173 SER A O 1
ATOM 1347 N N . SER A 1 174 ? -4.118 -12.570 10.531 1.00 87.25 174 SER A N 1
ATOM 1348 C CA . SER A 1 174 ? -3.944 -12.072 11.903 1.00 87.25 174 SER A CA 1
ATOM 1349 C C . SER A 1 174 ? -5.151 -11.265 12.389 1.00 87.25 174 SER A C 1
ATOM 1351 O O . SER A 1 174 ? -5.587 -11.432 13.527 1.00 87.25 174 SER A O 1
ATOM 1353 N N . LEU A 1 175 ? -5.742 -10.430 11.527 1.00 83.44 175 LEU A N 1
ATOM 1354 C CA . LEU A 1 175 ? -6.967 -9.704 11.868 1.00 83.44 175 LEU A CA 1
ATOM 1355 C C . LEU A 1 175 ? -8.162 -10.634 12.087 1.00 83.44 175 LEU A C 1
ATOM 1357 O O . LEU A 1 175 ? -8.938 -10.412 13.016 1.00 83.44 175 LEU A O 1
ATOM 1361 N N . LYS A 1 176 ? -8.317 -11.670 11.253 1.00 86.75 176 LYS A N 1
ATOM 1362 C CA . LYS A 1 176 ? -9.376 -12.673 11.430 1.00 86.75 176 LYS A CA 1
ATOM 1363 C C . LYS A 1 176 ? -9.229 -13.381 12.772 1.00 86.75 176 LYS A C 1
ATOM 1365 O O . LYS A 1 176 ? -10.197 -13.427 13.517 1.00 86.75 176 LYS A O 1
ATOM 1370 N N . MET A 1 177 ? -8.018 -13.818 13.127 1.00 86.38 177 MET A N 1
ATOM 1371 C CA . MET A 1 177 ? -7.757 -14.451 14.425 1.00 86.38 177 MET A CA 1
ATOM 1372 C C . MET A 1 177 ? -8.124 -13.541 15.604 1.00 86.38 177 MET A C 1
ATOM 1374 O O . MET A 1 177 ? -8.765 -13.997 16.546 1.00 86.38 177 MET A O 1
ATOM 1378 N N . LEU A 1 178 ? -7.762 -12.254 15.550 1.00 82.19 178 LEU A N 1
ATOM 1379 C CA . LEU A 1 178 ? -8.115 -11.291 16.601 1.00 82.19 178 LEU A CA 1
ATOM 1380 C C . LEU A 1 178 ? -9.628 -11.088 16.718 1.00 82.19 178 LEU A C 1
ATOM 1382 O O . LEU A 1 178 ? -10.160 -11.044 17.826 1.00 82.19 178 LEU A O 1
ATOM 1386 N N . ARG A 1 179 ? -10.321 -10.985 15.582 1.00 82.19 179 ARG A N 1
ATOM 1387 C CA . ARG A 1 179 ? -11.777 -10.838 15.542 1.00 82.19 179 ARG A CA 1
ATOM 1388 C C . ARG A 1 179 ? -12.477 -12.076 16.096 1.00 82.19 179 ARG A C 1
ATOM 1390 O O . ARG A 1 179 ? -13.374 -11.941 16.919 1.00 82.19 179 ARG A O 1
ATOM 1397 N N . ASP A 1 180 ? -12.065 -13.261 15.661 1.00 86.62 180 ASP A N 1
ATOM 1398 C CA . ASP A 1 180 ? -12.707 -14.515 16.046 1.00 86.62 180 ASP A CA 1
ATOM 1399 C C . ASP A 1 180 ? -12.475 -14.804 17.546 1.00 86.62 180 ASP A C 1
ATOM 1401 O O . ASP A 1 180 ? -13.402 -15.211 18.247 1.00 86.62 180 ASP A O 1
ATOM 1405 N N . ALA A 1 181 ? -11.287 -14.476 18.074 1.00 84.44 181 ALA A N 1
ATOM 1406 C CA . ALA A 1 181 ? -11.005 -14.512 19.512 1.00 84.44 181 ALA A CA 1
ATOM 1407 C C . ALA A 1 181 ? -11.887 -13.535 20.316 1.00 84.44 181 ALA A C 1
ATOM 1409 O O . ALA A 1 181 ? -12.309 -13.849 21.430 1.00 84.44 181 ALA A O 1
ATOM 1410 N N . GLU A 1 182 ? -12.196 -12.356 19.767 1.00 80.25 182 GLU A N 1
ATOM 1411 C CA . GLU A 1 182 ? -13.109 -11.406 20.409 1.00 80.25 182 GLU A CA 1
ATOM 1412 C C . GLU A 1 182 ? -14.560 -11.911 20.398 1.00 80.25 182 GLU A C 1
ATOM 1414 O O . GLU A 1 182 ? -15.243 -11.832 21.420 1.00 80.25 182 GLU A O 1
ATOM 1419 N N . SER A 1 183 ? -15.025 -12.485 19.284 1.00 81.88 183 SER A N 1
ATOM 1420 C CA . SER A 1 183 ? -16.370 -13.063 19.175 1.00 81.88 183 SER A CA 1
ATOM 1421 C C . SER A 1 183 ? -16.597 -14.215 20.157 1.00 81.88 183 SER A C 1
ATOM 1423 O O . SER A 1 183 ? -17.647 -14.262 20.796 1.00 81.88 183 SER A O 1
ATOM 1425 N N . GLN A 1 184 ? -15.614 -15.107 20.327 1.00 86.62 184 GLN A N 1
ATOM 1426 C CA . GLN A 1 184 ? -15.699 -16.202 21.303 1.00 86.62 184 GLN A CA 1
ATOM 1427 C C . GLN A 1 184 ? -15.829 -15.687 22.739 1.00 86.62 184 GLN A C 1
ATOM 1429 O O . GLN A 1 184 ? -16.616 -16.221 23.519 1.00 86.62 184 GLN A O 1
ATOM 1434 N N . ARG A 1 185 ? -15.100 -14.620 23.080 1.00 80.06 185 ARG A N 1
ATOM 1435 C CA . ARG A 1 185 ? -15.149 -14.034 24.421 1.00 80.06 185 ARG A CA 1
ATOM 1436 C C . ARG A 1 185 ? -16.506 -13.402 24.732 1.00 80.06 185 ARG A C 1
ATOM 1438 O O . ARG A 1 185 ? -17.039 -13.626 25.809 1.00 80.06 185 ARG A O 1
ATOM 1445 N N . ILE A 1 186 ? -17.079 -12.661 23.783 1.00 78.50 186 ILE A N 1
ATOM 1446 C CA . ILE A 1 186 ? -18.406 -12.048 23.955 1.00 78.50 186 ILE A CA 1
ATOM 1447 C C . ILE A 1 186 ? -19.482 -13.127 24.136 1.00 78.50 186 ILE A C 1
ATOM 1449 O O . ILE A 1 186 ? -20.362 -12.976 24.980 1.00 78.50 186 ILE A O 1
ATOM 1453 N N . GLY A 1 187 ? -19.389 -14.224 23.375 1.00 82.06 187 GLY A N 1
ATOM 1454 C CA . GLY A 1 187 ? -20.273 -15.375 23.550 1.00 82.06 187 GLY A CA 1
ATOM 1455 C C . GLY A 1 187 ? -20.189 -15.954 24.964 1.00 82.06 187 GLY A C 1
ATOM 1456 O O . GLY A 1 187 ? -21.225 -16.173 25.582 1.00 82.06 187 GLY A O 1
ATOM 1457 N N . ALA A 1 188 ? -18.977 -16.119 25.502 1.00 82.75 188 ALA A N 1
ATOM 1458 C CA . ALA A 1 188 ? -18.762 -16.648 26.848 1.00 82.75 188 ALA A CA 1
ATOM 1459 C C . ALA A 1 188 ? -19.319 -15.744 27.965 1.00 82.75 188 ALA A C 1
ATOM 1461 O O . ALA A 1 188 ? -19.934 -16.258 28.895 1.00 82.75 188 ALA A O 1
ATOM 1462 N N . ASP A 1 189 ? -19.157 -14.420 27.870 1.00 77.62 189 ASP A N 1
ATOM 1463 C CA . ASP A 1 189 ? -19.687 -13.493 28.886 1.00 77.62 189 ASP A CA 1
ATOM 1464 C C . ASP A 1 189 ? -21.228 -13.461 28.885 1.00 77.62 189 ASP A C 1
ATOM 1466 O O . ASP A 1 189 ? -21.850 -13.337 29.940 1.00 77.62 189 ASP A O 1
ATOM 1470 N N . SER A 1 190 ? -21.866 -13.637 27.720 1.00 75.81 190 SER A N 1
ATOM 1471 C CA . SER A 1 190 ? -23.333 -13.663 27.622 1.00 75.81 190 SER A CA 1
ATOM 1472 C C . SER A 1 190 ? -23.983 -14.897 28.262 1.00 75.81 190 SER A C 1
ATOM 1474 O O . SER A 1 190 ? -25.121 -14.811 28.716 1.00 75.81 190 SER A O 1
ATOM 1476 N N . THR A 1 191 ? -23.270 -16.023 28.363 1.00 74.94 191 THR A N 1
ATOM 1477 C CA . THR A 1 191 ? -23.768 -17.249 29.013 1.00 74.94 191 THR A CA 1
ATOM 1478 C C . THR A 1 191 ? -23.658 -17.223 30.537 1.00 74.94 191 THR A C 1
ATOM 1480 O O . THR A 1 191 ? -24.311 -18.023 31.199 1.00 74.94 191 THR A O 1
ATOM 1483 N N . VAL A 1 192 ? -22.845 -16.331 31.112 1.00 65.56 192 VAL A N 1
ATOM 1484 C CA . VAL A 1 192 ? -22.601 -16.272 32.568 1.00 65.56 192 VAL A CA 1
ATOM 1485 C C . VAL A 1 192 ? -23.618 -15.375 33.293 1.00 65.56 192 VAL A C 1
ATOM 1487 O O . VAL A 1 192 ? -23.766 -15.460 34.510 1.00 65.56 192 VAL A O 1
ATOM 1490 N N . ALA A 1 193 ? -24.374 -14.545 32.572 1.00 56.12 193 ALA A N 1
ATOM 1491 C CA . ALA A 1 193 ? -25.184 -13.485 33.162 1.00 56.12 193 ALA A CA 1
ATOM 1492 C C . ALA A 1 193 ? -26.705 -13.703 33.054 1.00 56.12 193 ALA A C 1
ATOM 1494 O O . ALA A 1 193 ? -27.375 -12.852 32.490 1.00 56.12 193 ALA A O 1
ATOM 1495 N N . VAL A 1 194 ? -27.253 -14.777 33.642 1.00 51.59 194 VAL A N 1
ATOM 1496 C CA . VAL A 1 194 ? -28.560 -14.747 34.347 1.00 51.59 194 VAL A CA 1
ATOM 1497 C C . VAL A 1 194 ? -28.573 -15.864 35.406 1.00 51.59 194 VAL A C 1
ATOM 1499 O O . VAL A 1 194 ? -28.937 -16.997 35.096 1.00 51.59 194 VAL A O 1
ATOM 1502 N N . PRO A 1 195 ? -28.197 -15.608 36.671 1.00 54.97 195 PRO A N 1
ATOM 1503 C CA . PRO A 1 195 ? -28.691 -16.446 37.753 1.00 54.97 195 PRO A CA 1
ATOM 1504 C C . PRO A 1 195 ? -30.216 -16.264 37.821 1.00 54.97 195 PRO A C 1
ATOM 1506 O O . PRO A 1 195 ? -30.707 -15.191 38.168 1.00 54.97 195 PRO A O 1
ATOM 1509 N N . GLU A 1 196 ? -30.962 -17.316 37.481 1.00 58.16 196 GLU A N 1
ATOM 1510 C CA . GLU A 1 196 ? -32.436 -17.410 37.530 1.00 58.16 196 GLU A CA 1
ATOM 1511 C C . GLU A 1 196 ? -33.043 -17.080 38.912 1.00 58.16 196 GLU A C 1
ATOM 1513 O O . GLU A 1 196 ? -34.255 -16.920 39.047 1.00 58.16 196 GLU A O 1
ATOM 1518 N N . SER A 1 197 ? -32.213 -16.916 39.945 1.00 55.16 197 SER A N 1
ATOM 1519 C CA . SER A 1 197 ? -32.614 -16.843 41.350 1.00 55.16 197 SER A CA 1
ATOM 1520 C C . SER A 1 197 ? -33.192 -15.499 41.818 1.00 55.16 197 SER A C 1
ATOM 1522 O O . SER A 1 197 ? -33.400 -15.333 43.014 1.00 55.16 197 SER A O 1
ATOM 1524 N N . LYS A 1 198 ? -33.436 -14.521 40.934 1.00 54.34 198 LYS A N 1
ATOM 1525 C CA . LYS A 1 198 ? -34.148 -13.267 41.288 1.00 54.34 198 LYS A CA 1
ATOM 1526 C C . LYS A 1 198 ? -35.531 -13.119 40.651 1.00 54.34 198 LYS A C 1
ATOM 1528 O O . LYS A 1 198 ? -36.227 -12.146 40.931 1.00 54.34 198 LYS A O 1
ATOM 1533 N N . SER A 1 199 ? -35.952 -14.092 39.847 1.00 54.16 199 SER A N 1
ATOM 1534 C CA . SER A 1 199 ? -37.283 -14.112 39.224 1.00 54.16 199 SER A CA 1
ATOM 1535 C C . SER A 1 199 ? -38.393 -14.482 40.217 1.00 54.16 199 SER A C 1
ATOM 1537 O O . SER A 1 199 ? -39.541 -14.102 40.014 1.00 54.16 199 SER A O 1
ATOM 1539 N N . GLU A 1 200 ? -38.064 -15.188 41.305 1.00 56.41 200 GLU A N 1
ATOM 1540 C CA . GLU A 1 200 ? -39.057 -15.645 42.291 1.00 56.41 200 GLU A CA 1
ATOM 1541 C C . GLU A 1 200 ? -39.340 -14.622 43.406 1.00 56.41 200 GLU A C 1
ATOM 1543 O O . GLU A 1 200 ? -40.434 -14.609 43.966 1.00 56.41 200 GLU A O 1
ATOM 1548 N N . GLU A 1 201 ? -38.420 -13.695 43.695 1.00 56.00 201 GLU A N 1
ATOM 1549 C CA . GLU A 1 201 ? -38.604 -12.730 44.794 1.00 56.00 201 GLU A CA 1
ATOM 1550 C C . GLU A 1 201 ? -39.544 -11.563 44.412 1.00 56.00 201 GLU A C 1
ATOM 1552 O O . GLU A 1 201 ? -40.252 -11.022 45.260 1.00 56.00 201 GLU A O 1
ATOM 1557 N N . PHE A 1 202 ? -39.657 -11.232 43.118 1.00 53.16 202 PHE A N 1
ATOM 1558 C CA . PHE A 1 202 ? -40.616 -10.226 42.630 1.00 53.16 202 PHE A CA 1
ATOM 1559 C C . PHE A 1 202 ? -42.031 -10.771 42.390 1.00 53.16 202 PHE A C 1
ATOM 1561 O O . PHE A 1 202 ? -42.976 -9.984 42.326 1.00 53.16 202 PHE A O 1
ATOM 1568 N N . ALA A 1 203 ? -42.207 -12.093 42.295 1.00 56.72 203 ALA A N 1
ATOM 1569 C CA . ALA A 1 203 ? -43.535 -12.696 42.186 1.00 56.72 203 ALA A CA 1
ATOM 1570 C C . ALA A 1 203 ? -44.270 -12.729 43.541 1.00 56.72 203 ALA A C 1
ATOM 1572 O O . ALA A 1 203 ? -45.487 -12.562 43.571 1.00 56.72 203 ALA A O 1
ATOM 1573 N N . ASN A 1 204 ? -43.548 -12.850 44.662 1.00 57.53 204 ASN A N 1
ATOM 1574 C CA . ASN A 1 204 ? -44.164 -12.904 45.995 1.00 57.53 204 ASN A CA 1
ATOM 1575 C C . ASN A 1 204 ? -44.443 -11.530 46.627 1.00 57.53 204 ASN A C 1
ATOM 1577 O O . ASN A 1 204 ? -45.350 -11.418 47.446 1.00 57.53 204 ASN A O 1
ATOM 1581 N N . SER A 1 205 ? -43.753 -10.459 46.219 1.00 55.88 205 SER A N 1
ATOM 1582 C CA . SER A 1 205 ? -43.976 -9.119 46.795 1.00 55.88 205 SER A CA 1
ATOM 1583 C C . SER A 1 205 ? -45.288 -8.446 46.355 1.00 55.88 205 SER A C 1
ATOM 1585 O O . SER A 1 205 ? -45.714 -7.493 47.004 1.00 55.88 205 SER A O 1
ATOM 1587 N N . ASN A 1 206 ? -45.936 -8.903 45.278 1.00 56.44 206 ASN A N 1
ATOM 1588 C CA . ASN A 1 206 ? -47.189 -8.307 44.786 1.00 56.44 206 ASN A CA 1
ATOM 1589 C C . ASN A 1 206 ? -48.456 -9.027 45.279 1.00 56.44 206 ASN A C 1
ATOM 1591 O O . ASN A 1 206 ? -49.556 -8.548 45.015 1.00 56.44 206 ASN A O 1
ATOM 1595 N N . ALA A 1 207 ? -48.325 -10.141 46.004 1.00 57.09 207 ALA A N 1
ATOM 1596 C CA . ALA A 1 207 ? -49.471 -10.868 46.550 1.00 57.09 207 ALA A CA 1
ATOM 1597 C C . ALA A 1 207 ? -49.938 -10.334 47.922 1.00 57.09 207 ALA A C 1
ATOM 1599 O O . ALA A 1 207 ? -51.113 -10.457 48.245 1.00 57.09 207 ALA A O 1
ATOM 1600 N N . GLU A 1 208 ? -49.073 -9.682 48.710 1.00 56.91 208 GLU A N 1
ATOM 1601 C CA . GLU A 1 208 ? -49.416 -9.235 50.078 1.00 56.91 208 GLU A CA 1
ATOM 1602 C C . GLU A 1 208 ? -50.009 -7.813 50.182 1.00 56.91 208 GLU A C 1
ATOM 1604 O O . GLU A 1 208 ? -50.418 -7.387 51.259 1.00 56.91 208 GLU A O 1
ATOM 1609 N N . SER A 1 209 ? -50.121 -7.062 49.081 1.00 56.97 209 SER A N 1
ATOM 1610 C CA . SER A 1 209 ? -50.632 -5.675 49.102 1.00 56.97 209 SER A CA 1
ATOM 1611 C C . SER A 1 209 ? -52.153 -5.547 48.867 1.00 56.97 209 SER A C 1
ATOM 1613 O O . SER A 1 209 ? -52.665 -4.427 48.847 1.00 56.97 209 SER A O 1
ATOM 1615 N N . GLY A 1 210 ? -52.882 -6.648 48.658 1.00 55.72 210 GLY A N 1
ATOM 1616 C CA . GLY A 1 210 ? -54.285 -6.619 48.213 1.00 55.72 210 GLY A CA 1
ATOM 1617 C C . GLY A 1 210 ? -55.368 -6.758 49.291 1.00 55.72 210 GLY A C 1
ATOM 1618 O O . GLY A 1 210 ? -56.535 -6.550 48.980 1.00 55.72 210 GLY A O 1
ATOM 1619 N N . GLU A 1 211 ? -55.034 -7.101 50.539 1.00 56.94 211 GLU A N 1
ATOM 1620 C CA . GLU A 1 211 ? -56.023 -7.626 51.501 1.00 56.94 211 GLU A CA 1
ATOM 1621 C C . GLU A 1 211 ? -56.202 -6.752 52.757 1.00 56.94 211 GLU A C 1
ATOM 1623 O O . GLU A 1 211 ? -56.112 -7.249 53.873 1.00 56.94 211 GLU A O 1
ATOM 1628 N N . LYS A 1 212 ? -56.433 -5.436 52.613 1.00 50.59 212 LYS A N 1
ATOM 1629 C CA . LYS A 1 212 ? -56.987 -4.579 53.692 1.00 50.59 212 LYS A CA 1
ATOM 1630 C C . LYS A 1 212 ? -57.782 -3.396 53.130 1.00 50.59 212 LYS A C 1
ATOM 1632 O O . LYS A 1 212 ? -57.316 -2.260 53.169 1.00 50.59 212 LYS A O 1
ATOM 1637 N N . ALA A 1 213 ? -58.979 -3.661 52.619 1.00 55.66 213 ALA A N 1
ATOM 1638 C CA . ALA A 1 213 ? -60.004 -2.639 52.413 1.00 55.66 213 ALA A CA 1
ATOM 1639 C C . ALA A 1 213 ? -61.397 -3.287 52.372 1.00 55.66 213 ALA A C 1
ATOM 1641 O O . ALA A 1 213 ? -61.961 -3.439 51.297 1.00 55.66 213 ALA A O 1
ATOM 1642 N N . GLU A 1 214 ? -61.919 -3.678 53.537 1.00 53.84 214 GLU A N 1
ATOM 1643 C CA . GLU A 1 214 ? -63.359 -3.783 53.833 1.00 53.84 214 GLU A CA 1
ATOM 1644 C C . GLU A 1 214 ? -63.588 -3.738 55.350 1.00 53.84 214 GLU A C 1
ATOM 1646 O O . GLU A 1 214 ? -62.774 -4.341 56.091 1.00 53.84 214 GLU A O 1
#

Foldseek 3Di:
DVVVVVLLVVLVVVLVVLVVVLVVQLVVLLCQLLVVDPDDRPALCSLVSLLCNLVSLLVSLVSNLVSVVVNVVVLVVCVVCVVVDDPVVVVVNVVVVCCCPPVPVCPVVVVVCVSLVVSLCSLCVSSVVSLVCCVVPPRPDDPVVSVVSNVVSVVSSVVSNVSSVVVSVVSVVVVVVVVVVVVVVVVVVVVVPDPVVPPPVVVPVVPPPPPDDD